Protein AF-A0A2V7YQK4-F1 (afdb_monomer_lite)

Foldseek 3Di:
DDDCPDAAADEFEDDVLCSLVVLVVLLVCCVVPQVDAHQHFEYEHVSLLVSCQQLLDDDGSNVSSVVVNVLSVPDDPCLAFPDPVVVLVVLVVQVCVCVVVVNPDGDDDPDSTDRVSVLVSLCVSFPADPVQARNSNVVSQVVQRNQKYWYWDADPVVRAIEIEMGHPPDDWDDDVRYTYDDDRDHSDDPVVVPPPPPDPPDDDDDDDDDDDDDDDDDDDDDDDDDDDDDDDDDDDDDDDDDDDDDDDDDDDDDD

Radius of gyration: 28.41 Å; chains: 1; bounding box: 79×65×89 Å

Structure (mmCIF, N/CA/C/O backbone):
data_AF-A0A2V7YQK4-F1
#
_entry.id   AF-A0A2V7YQK4-F1
#
loop_
_atom_site.group_PDB
_atom_site.id
_atom_site.type_symbol
_atom_site.label_atom_id
_atom_site.label_alt_id
_atom_site.label_comp_id
_atom_site.label_asym_id
_atom_site.label_entity_id
_atom_site.label_seq_id
_atom_site.pdbx_PDB_ins_code
_atom_site.Cartn_x
_atom_site.Cartn_y
_atom_site.Cartn_z
_atom_site.occupancy
_atom_site.B_iso_or_equiv
_atom_site.auth_seq_id
_atom_site.auth_comp_id
_atom_site.auth_asym_id
_atom_site.auth_atom_id
_atom_site.pdbx_PDB_model_num
ATOM 1 N N . MET A 1 1 ? -25.320 -5.710 17.661 1.00 42.62 1 MET A N 1
ATOM 2 C CA . MET A 1 1 ? -25.342 -6.250 16.287 1.00 42.62 1 MET A CA 1
ATOM 3 C C . MET A 1 1 ? -24.216 -7.263 16.202 1.00 42.62 1 MET A C 1
ATOM 5 O O . MET A 1 1 ? -23.062 -6.870 16.112 1.00 42.62 1 MET A O 1
ATOM 9 N N . ASN A 1 2 ? -24.548 -8.537 16.396 1.00 36.75 2 ASN A N 1
ATOM 10 C CA . ASN A 1 2 ? -23.607 -9.651 16.321 1.00 36.75 2 ASN A CA 1
ATOM 11 C C . ASN A 1 2 ? -23.557 -10.160 14.881 1.00 36.75 2 ASN A C 1
ATOM 13 O O . ASN A 1 2 ? -24.606 -10.236 14.243 1.00 36.75 2 ASN A O 1
ATOM 17 N N . GLY A 1 3 ? -22.387 -10.606 14.433 1.00 47.88 3 GLY A N 1
ATOM 18 C CA . GLY A 1 3 ? -22.350 -11.866 13.697 1.00 47.88 3 GLY A CA 1
ATOM 19 C C . GLY A 1 3 ? -21.441 -11.890 12.497 1.00 47.88 3 GLY A C 1
ATOM 20 O O . GLY A 1 3 ? -20.286 -12.247 12.650 1.00 47.88 3 GLY A O 1
ATOM 21 N N . ASP A 1 4 ? -21.954 -11.499 11.335 1.00 48.38 4 ASP A N 1
ATOM 22 C CA . ASP A 1 4 ? -21.312 -11.789 10.049 1.00 48.38 4 ASP A CA 1
ATOM 23 C C . ASP A 1 4 ? -20.906 -10.500 9.332 1.00 48.38 4 ASP A C 1
ATOM 25 O O . ASP A 1 4 ? -21.271 -10.238 8.185 1.00 48.38 4 ASP A O 1
ATOM 29 N N . GLY A 1 5 ? -20.169 -9.642 10.041 1.00 55.78 5 GLY A N 1
ATOM 30 C CA . GLY A 1 5 ? -19.545 -8.465 9.443 1.00 55.78 5 GLY A CA 1
ATOM 31 C C . GLY A 1 5 ? -18.529 -8.916 8.399 1.00 55.78 5 GLY A C 1
ATOM 32 O O . GLY A 1 5 ? -17.400 -9.259 8.748 1.00 55.78 5 GLY A O 1
ATOM 33 N N . GLY A 1 6 ? -18.952 -8.977 7.134 1.00 72.75 6 GLY A N 1
ATOM 34 C CA . GLY A 1 6 ? -18.095 -9.368 6.021 1.00 72.75 6 GLY A CA 1
ATOM 35 C C . GLY A 1 6 ? -16.794 -8.568 6.036 1.00 72.75 6 GLY A C 1
ATOM 36 O O . GLY A 1 6 ? -16.809 -7.356 6.240 1.00 72.75 6 GLY A O 1
ATOM 37 N N . ALA A 1 7 ? -15.667 -9.256 5.847 1.00 85.88 7 ALA A N 1
ATOM 38 C CA . ALA A 1 7 ? -14.366 -8.606 5.809 1.00 85.88 7 ALA A CA 1
ATOM 39 C C . ALA A 1 7 ? -14.290 -7.676 4.591 1.00 85.88 7 ALA A C 1
ATOM 41 O O . ALA A 1 7 ? -14.457 -8.126 3.453 1.00 85.88 7 ALA A O 1
ATOM 42 N N . LEU A 1 8 ? -14.025 -6.388 4.816 1.00 93.88 8 LEU A N 1
ATOM 43 C CA . LEU A 1 8 ? -13.898 -5.435 3.720 1.00 93.88 8 LEU A CA 1
ATOM 44 C C . LEU A 1 8 ? -12.482 -5.486 3.148 1.00 93.88 8 LEU A C 1
ATOM 46 O O . LEU A 1 8 ? -11.499 -5.205 3.836 1.00 93.88 8 LEU A O 1
ATOM 50 N N . ALA A 1 9 ? -12.392 -5.804 1.860 1.00 95.38 9 ALA A N 1
ATOM 51 C CA . ALA A 1 9 ? -11.140 -5.810 1.124 1.00 95.38 9 ALA A CA 1
ATOM 52 C C . ALA A 1 9 ? -11.014 -4.589 0.207 1.00 95.38 9 ALA A C 1
ATOM 54 O O . ALA A 1 9 ? -11.977 -4.190 -0.449 1.00 95.38 9 ALA A O 1
ATOM 55 N N . ILE A 1 10 ? -9.800 -4.050 0.094 1.00 96.94 10 ILE A N 1
ATOM 56 C CA . ILE A 1 10 ? -9.440 -3.064 -0.925 1.00 96.94 10 ILE A CA 1
ATOM 57 C C . ILE A 1 10 ? -8.285 -3.559 -1.794 1.00 96.94 10 ILE A C 1
ATOM 59 O O . ILE A 1 10 ? -7.285 -4.086 -1.303 1.00 96.94 10 ILE A O 1
ATOM 63 N N . VAL A 1 11 ? -8.423 -3.347 -3.104 1.00 97.38 11 VAL A N 1
ATOM 64 C CA . VAL A 1 11 ? -7.435 -3.717 -4.120 1.00 97.38 11 VAL A CA 1
ATOM 65 C C . VAL A 1 11 ? -6.946 -2.460 -4.833 1.00 97.38 11 VAL A C 1
ATOM 67 O O . VAL A 1 11 ? -7.708 -1.783 -5.521 1.00 97.38 11 VAL A O 1
ATOM 70 N N . LEU A 1 12 ? -5.659 -2.153 -4.682 1.00 97.31 12 LEU A N 1
ATOM 71 C CA . LEU A 1 12 ? -5.023 -0.953 -5.219 1.00 97.31 12 LEU A CA 1
ATOM 72 C C . LEU A 1 12 ? -4.111 -1.310 -6.392 1.00 97.31 12 LEU A C 1
ATOM 74 O O . LEU A 1 12 ? -3.012 -1.851 -6.248 1.00 97.31 12 LEU A O 1
ATOM 78 N N . THR A 1 13 ? -4.583 -1.008 -7.594 1.00 94.25 13 THR A N 1
ATOM 79 C CA . THR A 1 13 ? -3.888 -1.343 -8.838 1.00 94.25 13 THR A CA 1
ATOM 80 C C . THR A 1 13 ? -2.635 -0.494 -9.064 1.00 94.25 13 THR A C 1
ATOM 82 O O . THR A 1 13 ? -2.413 0.546 -8.439 1.00 94.25 13 THR A O 1
ATOM 85 N N . GLY A 1 14 ? -1.793 -0.939 -9.994 1.00 89.25 14 GLY A N 1
ATOM 86 C CA . GLY A 1 14 ? -0.641 -0.176 -10.453 1.00 89.25 14 GLY A CA 1
ATOM 87 C C . GLY A 1 14 ? -1.067 0.935 -11.411 1.00 89.25 14 GLY A C 1
ATOM 88 O O . GLY A 1 14 ? -2.017 0.788 -12.176 1.00 89.25 14 GLY A O 1
ATOM 89 N N . GLY A 1 15 ? -0.344 2.052 -11.403 1.00 83.69 15 GLY A N 1
ATOM 90 C CA . GLY A 1 15 ? -0.658 3.166 -12.303 1.00 83.69 15 GLY A CA 1
ATOM 91 C C . GLY A 1 15 ? 0.299 4.353 -12.251 1.00 83.69 15 GLY A C 1
ATOM 92 O O . GLY A 1 15 ? -0.028 5.404 -12.798 1.00 83.69 15 GLY A O 1
ATOM 93 N N . GLY A 1 16 ? 1.454 4.216 -11.590 1.00 87.00 16 GLY A N 1
ATOM 94 C CA . GLY A 1 16 ? 2.376 5.331 -11.362 1.00 87.00 16 GLY A CA 1
ATOM 95 C C . GLY A 1 16 ? 1.676 6.492 -10.654 1.00 87.00 16 GLY A C 1
ATOM 96 O O . GLY A 1 16 ? 0.967 6.279 -9.671 1.00 87.00 16 GLY A O 1
ATOM 97 N N . ALA A 1 17 ? 1.816 7.701 -11.202 1.00 85.50 17 ALA A N 1
ATOM 98 C CA . ALA A 1 17 ? 1.187 8.912 -10.672 1.00 85.50 17 ALA A CA 1
ATOM 99 C C . ALA A 1 17 ? -0.348 8.817 -10.546 1.00 85.50 17 ALA A C 1
ATOM 101 O O . ALA A 1 17 ? -0.934 9.446 -9.669 1.00 85.50 17 ALA A O 1
ATOM 102 N N . ARG A 1 18 ? -1.013 7.975 -11.355 1.00 88.81 18 ARG A N 1
ATOM 103 C CA . ARG A 1 18 ? -2.475 7.786 -11.286 1.00 88.81 18 ARG A CA 1
ATOM 104 C C . ARG A 1 18 ? -2.949 7.138 -9.986 1.00 88.81 18 ARG A C 1
ATOM 106 O O . ARG A 1 18 ? -4.141 7.174 -9.699 1.00 88.81 18 ARG A O 1
ATOM 113 N N . ALA A 1 19 ? -2.049 6.576 -9.179 1.00 92.25 19 ALA A N 1
ATOM 114 C CA . ALA A 1 19 ? -2.407 6.100 -7.847 1.00 92.25 19 ALA A CA 1
ATOM 115 C C . ALA A 1 19 ? -2.907 7.239 -6.927 1.00 92.25 19 ALA A C 1
ATOM 117 O O . ALA A 1 19 ? -3.635 6.958 -5.979 1.00 92.25 19 ALA A O 1
ATOM 118 N N . ALA A 1 20 ? -2.659 8.515 -7.255 1.00 93.75 20 ALA A N 1
ATOM 119 C CA . ALA A 1 20 ? -3.306 9.657 -6.601 1.00 93.75 20 ALA A CA 1
ATOM 120 C C . ALA A 1 20 ? -4.846 9.635 -6.719 1.00 93.75 20 ALA A C 1
ATOM 122 O O . ALA A 1 20 ? -5.546 10.034 -5.789 1.00 93.75 20 ALA A O 1
ATOM 123 N N . TYR A 1 21 ? -5.407 9.112 -7.819 1.00 95.94 21 TYR A N 1
ATOM 124 C CA . TYR A 1 21 ? -6.864 8.988 -7.966 1.00 95.94 21 TYR A CA 1
ATOM 125 C C . TYR A 1 21 ? -7.461 8.001 -6.964 1.00 95.94 21 TYR A C 1
ATOM 127 O O . TYR A 1 21 ? -8.558 8.232 -6.459 1.00 95.94 21 TYR A O 1
ATOM 135 N N . GLN A 1 22 ? -6.720 6.945 -6.614 1.00 96.94 22 GLN A N 1
ATOM 136 C CA . GLN A 1 22 ? -7.135 5.999 -5.575 1.00 96.94 22 GLN A CA 1
ATOM 137 C C . GLN A 1 22 ? -7.296 6.717 -4.231 1.00 96.94 22 GLN A C 1
ATOM 139 O O . GLN A 1 22 ? -8.260 6.467 -3.516 1.00 96.94 22 GLN A O 1
ATOM 144 N N . VAL A 1 23 ? -6.402 7.663 -3.923 1.00 97.31 23 VAL A N 1
ATOM 145 C CA . VAL A 1 23 ? -6.490 8.494 -2.714 1.00 97.31 23 VAL A CA 1
ATOM 146 C C . VAL A 1 23 ? -7.728 9.384 -2.749 1.00 97.31 23 VAL A C 1
ATOM 148 O O . VAL A 1 23 ? -8.445 9.469 -1.759 1.00 97.31 23 VAL A O 1
ATOM 151 N N . GLY A 1 24 ? -8.045 9.989 -3.897 1.00 97.25 24 GLY A N 1
ATOM 152 C CA . GLY A 1 24 ? -9.284 10.755 -4.074 1.00 97.25 24 GLY A CA 1
ATOM 153 C C . GLY A 1 24 ? -10.547 9.923 -3.814 1.00 97.25 24 GLY A C 1
ATOM 154 O O . GLY A 1 24 ? -11.437 10.363 -3.083 1.00 97.25 24 GLY A O 1
ATOM 155 N N . VAL A 1 25 ? -10.600 8.696 -4.343 1.00 97.44 25 VAL A N 1
ATOM 156 C CA . VAL A 1 25 ? -11.700 7.750 -4.083 1.00 97.44 25 VAL A CA 1
ATOM 157 C C . VAL A 1 25 ? -11.780 7.409 -2.596 1.00 97.44 25 VAL A C 1
ATOM 159 O O . VAL A 1 25 ? -12.849 7.523 -1.999 1.00 97.44 25 VAL A O 1
ATOM 162 N N . LEU A 1 26 ? -10.649 7.071 -1.976 1.00 97.38 26 LEU A N 1
ATOM 163 C CA . LEU A 1 26 ? -10.559 6.779 -0.546 1.00 97.38 26 LEU A CA 1
ATOM 164 C C . LEU A 1 26 ? -11.034 7.951 0.322 1.00 97.38 26 LEU A C 1
ATOM 166 O O . LEU A 1 26 ? -11.729 7.722 1.308 1.00 97.38 26 LEU A O 1
ATOM 170 N N . ARG A 1 27 ? -10.737 9.206 -0.055 1.00 97.25 27 ARG A N 1
ATOM 171 C CA . ARG A 1 27 ? -11.241 10.398 0.657 1.00 97.25 27 ARG A CA 1
ATOM 172 C C . ARG A 1 27 ? -12.759 10.465 0.583 1.00 97.25 27 ARG A C 1
ATOM 174 O O . ARG A 1 27 ? -13.419 10.752 1.578 1.00 97.25 27 ARG A O 1
ATOM 181 N N . GLY A 1 28 ? -13.319 10.185 -0.593 1.00 97.25 28 GLY A N 1
ATOM 182 C CA . GLY A 1 28 ? -14.763 10.114 -0.797 1.00 97.25 28 GLY A CA 1
ATOM 183 C C . GLY A 1 28 ? -15.427 9.026 0.049 1.00 97.25 28 GLY A C 1
ATOM 184 O O . GLY A 1 28 ? -16.478 9.286 0.638 1.00 97.25 28 GLY A O 1
ATOM 185 N N . VAL A 1 29 ? -14.803 7.847 0.137 1.00 95.88 29 VAL A N 1
ATOM 186 C CA . VAL A 1 29 ? -15.257 6.724 0.972 1.00 95.88 29 VAL A CA 1
ATOM 187 C C . VAL A 1 29 ? -15.195 7.094 2.449 1.00 95.88 29 VAL A C 1
ATOM 189 O O . VAL A 1 29 ? -16.210 7.000 3.127 1.00 95.88 29 VAL A O 1
ATOM 192 N N . ALA A 1 30 ? -14.058 7.588 2.939 1.00 95.50 30 ALA A N 1
ATOM 193 C CA . ALA A 1 30 ? -13.878 7.923 4.349 1.00 95.50 30 ALA A CA 1
ATOM 194 C C . ALA A 1 30 ? -14.845 9.017 4.833 1.00 95.50 30 ALA A C 1
ATOM 196 O O . ALA A 1 30 ? -15.327 8.959 5.960 1.00 95.50 30 ALA A O 1
ATOM 197 N N . ARG A 1 31 ? -15.185 9.986 3.970 1.00 94.88 31 ARG A N 1
ATOM 198 C CA . ARG A 1 31 ? -16.185 11.024 4.279 1.00 94.88 31 ARG A CA 1
ATOM 199 C C . ARG A 1 31 ? -17.609 10.482 4.357 1.00 94.88 31 ARG A C 1
ATOM 201 O O . ARG A 1 31 ? -18.384 10.939 5.186 1.00 94.88 31 ARG A O 1
ATOM 208 N N . ARG A 1 32 ? -17.971 9.553 3.468 1.00 95.94 32 ARG A N 1
ATOM 209 C CA . ARG A 1 32 ? -19.327 8.977 3.412 1.00 95.94 32 ARG A CA 1
ATOM 210 C C . ARG A 1 32 ? -19.534 7.865 4.433 1.00 95.94 32 ARG A C 1
ATOM 212 O O . ARG A 1 32 ? -20.646 7.680 4.908 1.00 95.94 32 ARG A O 1
ATOM 219 N N . LEU A 1 33 ? -18.476 7.126 4.746 1.00 93.81 33 LEU A N 1
ATOM 220 C CA . LEU A 1 33 ? -18.492 5.937 5.586 1.00 93.81 33 LEU A CA 1
ATOM 221 C C . LEU A 1 33 ? -17.364 6.036 6.635 1.00 93.81 33 LEU A C 1
ATOM 223 O O . LEU A 1 33 ? -16.375 5.303 6.551 1.00 93.81 33 LEU A O 1
ATOM 227 N N . PRO A 1 34 ? -17.481 6.930 7.633 1.00 89.06 34 PRO A N 1
ATOM 228 C CA . PRO A 1 34 ? -16.406 7.214 8.591 1.00 89.06 34 PRO A CA 1
ATOM 229 C C . PRO A 1 34 ? -16.061 6.029 9.505 1.00 89.06 34 PRO A C 1
ATOM 231 O O . PRO A 1 34 ? -14.944 5.944 10.006 1.00 89.06 34 PRO A O 1
ATOM 234 N N . ALA A 1 35 ? -16.993 5.089 9.691 1.00 88.81 35 ALA A N 1
ATOM 235 C CA . ALA A 1 35 ? -16.781 3.867 10.468 1.00 88.81 35 ALA A CA 1
ATOM 236 C C . ALA A 1 35 ? -16.126 2.725 9.662 1.00 88.81 35 ALA A C 1
ATOM 238 O O . ALA A 1 35 ? -15.973 1.621 10.184 1.00 88.81 35 ALA A O 1
ATOM 239 N N . THR A 1 36 ? -15.761 2.961 8.394 1.00 91.25 36 THR A N 1
ATOM 240 C CA . THR A 1 36 ? -15.151 1.938 7.532 1.00 91.25 36 THR A CA 1
ATOM 241 C C . THR A 1 36 ? -13.826 1.462 8.107 1.00 91.25 36 THR A C 1
ATOM 243 O O . THR A 1 36 ? -12.930 2.263 8.375 1.00 91.25 36 THR A O 1
ATOM 246 N N . ARG A 1 37 ? -13.679 0.141 8.213 1.00 91.44 37 ARG A N 1
ATOM 247 C CA . ARG A 1 37 ? -12.413 -0.533 8.506 1.00 91.44 37 ARG A CA 1
ATOM 248 C C . ARG A 1 37 ? -12.047 -1.431 7.337 1.00 91.44 37 ARG A C 1
ATOM 250 O O . ARG A 1 37 ? -12.917 -2.074 6.761 1.00 91.44 37 ARG A O 1
ATOM 257 N N . LEU A 1 38 ? -10.774 -1.424 6.963 1.00 95.19 38 LEU A N 1
ATOM 258 C CA . LEU A 1 38 ? -10.251 -2.225 5.863 1.00 95.19 38 LEU A CA 1
ATOM 259 C C . LEU A 1 38 ? -9.595 -3.468 6.459 1.00 95.19 38 LEU A C 1
ATOM 261 O O . LEU A 1 38 ? -8.491 -3.381 6.976 1.00 95.19 38 LEU A O 1
ATOM 265 N N . ASP A 1 39 ? -10.265 -4.615 6.398 1.00 95.19 39 ASP A N 1
ATOM 266 C CA . ASP A 1 39 ? -9.737 -5.874 6.930 1.00 95.19 39 ASP A CA 1
ATOM 267 C C . ASP A 1 39 ? -8.619 -6.453 6.057 1.00 95.19 39 ASP A C 1
ATOM 269 O O . ASP A 1 39 ? -7.710 -7.115 6.557 1.00 95.19 39 ASP A O 1
ATOM 273 N N . ILE A 1 40 ? -8.708 -6.252 4.740 1.00 96.19 40 ILE A N 1
ATOM 274 C CA . ILE A 1 40 ? -7.772 -6.811 3.762 1.00 96.19 40 ILE A CA 1
ATOM 275 C C . ILE A 1 40 ? -7.313 -5.695 2.831 1.00 96.19 40 ILE A C 1
ATOM 277 O O . ILE A 1 40 ? -8.120 -5.064 2.151 1.00 96.19 40 ILE A O 1
ATOM 281 N N . ILE A 1 41 ? -6.006 -5.464 2.763 1.00 97.88 41 ILE A N 1
ATOM 282 C CA . ILE A 1 41 ? -5.426 -4.396 1.947 1.00 97.88 41 ILE A CA 1
ATOM 283 C C . ILE A 1 41 ? -4.421 -5.009 0.983 1.00 97.88 41 ILE A C 1
ATOM 285 O O . ILE A 1 41 ? -3.427 -5.598 1.396 1.00 97.88 41 ILE A O 1
ATOM 289 N N . THR A 1 42 ? -4.635 -4.862 -0.322 1.00 97.31 42 THR A N 1
ATOM 290 C CA . THR A 1 42 ? -3.660 -5.328 -1.311 1.00 97.31 42 THR A CA 1
ATOM 291 C C . THR A 1 42 ? -3.309 -4.265 -2.331 1.00 97.31 42 THR A C 1
ATOM 293 O O . THR A 1 42 ? -4.143 -3.442 -2.706 1.00 97.31 42 THR A O 1
ATOM 296 N N . GLY A 1 43 ? -2.060 -4.282 -2.794 1.00 96.31 43 GLY A N 1
ATOM 297 C CA . GLY A 1 43 ? -1.612 -3.376 -3.833 1.00 96.31 43 GLY A CA 1
ATOM 298 C C . GLY A 1 43 ? -0.493 -3.918 -4.712 1.00 96.31 43 GLY A C 1
ATOM 299 O O . GLY A 1 43 ? 0.248 -4.837 -4.356 1.00 96.31 43 GLY A O 1
ATOM 300 N N . VAL A 1 44 ? -0.357 -3.310 -5.887 1.00 94.69 44 VAL A N 1
ATOM 301 C CA . VAL A 1 44 ? 0.715 -3.598 -6.848 1.00 94.69 44 VAL A CA 1
ATOM 302 C C . VAL A 1 44 ? 1.351 -2.298 -7.335 1.00 94.69 44 VAL A C 1
ATOM 304 O O . VAL A 1 44 ? 0.661 -1.318 -7.619 1.00 94.69 44 VAL A O 1
ATOM 307 N N . SER A 1 45 ? 2.683 -2.281 -7.456 1.00 91.00 45 SER A N 1
ATOM 308 C CA . SER A 1 45 ? 3.443 -1.106 -7.915 1.00 91.00 45 SER A CA 1
ATOM 309 C C . SER A 1 45 ? 3.102 0.153 -7.089 1.00 91.00 45 SER A C 1
ATOM 311 O O . SER A 1 45 ? 3.192 0.113 -5.867 1.00 91.00 45 SER A O 1
ATOM 313 N N . ALA A 1 46 ? 2.688 1.263 -7.707 1.00 91.12 46 ALA A N 1
ATOM 314 C CA . ALA A 1 46 ? 2.278 2.476 -6.990 1.00 91.12 46 ALA A CA 1
ATOM 315 C C . ALA A 1 46 ? 1.083 2.256 -6.038 1.00 91.12 46 ALA A C 1
ATOM 317 O O . ALA A 1 46 ? 1.024 2.879 -4.983 1.00 91.12 46 ALA A O 1
ATOM 318 N N . GLY A 1 47 ? 0.174 1.325 -6.351 1.00 95.44 47 GLY A N 1
ATOM 319 C CA . GLY A 1 47 ? -0.908 0.942 -5.441 1.00 95.44 47 GLY A CA 1
ATOM 320 C C . GLY A 1 47 ? -0.404 0.222 -4.188 1.00 95.44 47 GLY A C 1
ATOM 321 O O . GLY A 1 47 ? -1.016 0.333 -3.132 1.00 95.44 47 GLY A O 1
ATOM 322 N N . ALA A 1 48 ? 0.750 -0.455 -4.262 1.00 95.56 48 ALA A N 1
ATOM 323 C CA . ALA A 1 48 ? 1.386 -1.046 -3.085 1.00 95.56 48 ALA A CA 1
ATOM 324 C C . ALA A 1 48 ? 1.896 0.021 -2.109 1.00 95.56 48 ALA A C 1
ATOM 326 O O . ALA A 1 48 ? 1.832 -0.189 -0.905 1.00 95.56 48 ALA A O 1
ATOM 327 N N . ILE A 1 49 ? 2.345 1.178 -2.610 1.00 94.88 49 ILE A N 1
ATOM 328 C CA . ILE A 1 49 ? 2.723 2.314 -1.757 1.00 94.88 49 ILE A CA 1
ATOM 329 C C . ILE A 1 49 ? 1.499 2.739 -0.939 1.00 94.88 49 ILE A C 1
ATOM 331 O O . ILE A 1 49 ? 1.557 2.751 0.283 1.00 94.88 49 ILE A O 1
ATOM 335 N N . ASN A 1 50 ? 0.360 2.972 -1.592 1.00 97.00 50 ASN A N 1
ATOM 336 C CA . ASN A 1 50 ? -0.883 3.312 -0.896 1.00 97.00 50 ASN A CA 1
ATOM 337 C C . ASN A 1 50 ? -1.335 2.208 0.075 1.00 97.00 50 ASN A C 1
ATOM 339 O O . ASN A 1 50 ? -1.730 2.511 1.195 1.00 97.00 50 ASN A O 1
ATOM 343 N N . ALA A 1 51 ? -1.246 0.936 -0.324 1.00 97.69 51 ALA A N 1
ATOM 344 C CA . ALA A 1 51 ? -1.632 -0.200 0.514 1.00 97.69 51 ALA A CA 1
ATOM 345 C C . ALA A 1 51 ? -0.826 -0.253 1.820 1.00 97.69 51 ALA A C 1
ATOM 347 O O . ALA A 1 51 ? -1.398 -0.378 2.900 1.00 97.69 51 ALA A O 1
ATOM 348 N N . ILE A 1 52 ? 0.497 -0.114 1.726 1.00 97.25 52 ILE A N 1
ATOM 349 C CA . ILE A 1 52 ? 1.379 -0.114 2.895 1.00 97.25 52 ILE A CA 1
ATOM 350 C C . ILE A 1 52 ? 1.152 1.128 3.750 1.00 97.25 52 ILE A C 1
ATOM 352 O O . ILE A 1 52 ? 1.149 1.028 4.974 1.00 97.25 52 ILE A O 1
ATOM 356 N N . PHE A 1 53 ? 0.894 2.283 3.136 1.00 97.38 53 PHE A N 1
ATOM 357 C CA . PHE A 1 53 ? 0.532 3.487 3.874 1.00 97.38 53 PHE A CA 1
ATOM 358 C C . PHE A 1 53 ? -0.722 3.280 4.724 1.00 97.38 53 PHE A C 1
ATOM 360 O O . PHE A 1 53 ? -0.683 3.511 5.927 1.00 97.38 53 PHE A O 1
ATOM 367 N N . LEU A 1 54 ? -1.800 2.768 4.123 1.00 97.62 54 LEU A N 1
ATOM 368 C CA . LEU A 1 54 ? -3.048 2.485 4.834 1.00 97.62 54 LEU A CA 1
ATOM 369 C C . LEU A 1 54 ? -2.845 1.474 5.967 1.00 97.62 54 LEU A C 1
ATOM 371 O O . LEU A 1 54 ? -3.363 1.663 7.059 1.00 97.62 54 LEU A O 1
ATOM 375 N N . ALA A 1 55 ? -2.067 0.422 5.716 1.00 97.12 55 ALA A N 1
ATOM 376 C CA . ALA A 1 55 ? -1.833 -0.634 6.690 1.00 97.12 55 ALA A CA 1
ATOM 377 C C . ALA A 1 55 ? -0.875 -0.247 7.830 1.00 97.12 55 ALA A C 1
ATOM 379 O O . ALA A 1 55 ? -0.891 -0.875 8.887 1.00 97.12 55 ALA A O 1
ATOM 380 N N . SER A 1 56 ? -0.016 0.754 7.628 1.00 96.50 56 SER A N 1
ATOM 381 C CA . SER A 1 56 ? 1.038 1.131 8.582 1.00 96.50 56 SER A CA 1
ATOM 382 C C . SER A 1 56 ? 0.656 2.278 9.518 1.00 96.50 56 SER A C 1
ATOM 384 O O . SER A 1 56 ? 1.530 2.814 10.202 1.00 96.50 56 SER A O 1
ATOM 386 N N . ARG A 1 57 ? -0.615 2.696 9.538 1.00 95.88 57 ARG A N 1
ATOM 387 C CA . ARG A 1 57 ? -1.103 3.806 10.364 1.00 95.88 57 ARG A CA 1
ATOM 388 C C . ARG A 1 57 ? -2.223 3.343 11.288 1.00 95.88 57 ARG A C 1
ATOM 390 O O . ARG A 1 57 ? -3.099 2.586 10.885 1.00 95.88 57 ARG A O 1
ATOM 397 N N . GLN A 1 58 ? -2.197 3.828 12.526 1.00 94.31 58 GLN A N 1
ATOM 398 C CA . GLN A 1 58 ? -3.168 3.501 13.573 1.00 94.31 58 GLN A CA 1
ATOM 399 C C . GLN A 1 58 ? -4.062 4.699 13.864 1.00 94.31 58 GLN A C 1
ATOM 401 O O . GLN A 1 58 ? -3.971 5.326 14.916 1.00 94.31 58 GLN A O 1
ATOM 406 N N . ALA A 1 59 ? -4.902 5.044 12.899 1.00 94.62 59 ALA A N 1
ATOM 407 C CA . ALA A 1 59 ? -5.810 6.175 13.000 1.00 94.62 59 ALA A CA 1
ATOM 408 C C . ALA A 1 59 ? -7.120 5.870 12.254 1.00 94.62 59 ALA A C 1
ATOM 410 O O . ALA A 1 59 ? -7.180 4.915 11.474 1.00 94.62 59 ALA A O 1
ATOM 411 N N . PRO A 1 60 ? -8.187 6.653 12.475 1.00 94.69 60 PRO A N 1
ATOM 412 C CA . PRO A 1 60 ? -9.376 6.597 11.635 1.00 94.69 60 PRO A CA 1
ATOM 413 C C . PRO A 1 60 ? -9.026 6.714 10.146 1.00 94.69 60 PRO A C 1
ATOM 415 O O . PRO A 1 60 ? -8.147 7.487 9.763 1.00 94.69 60 PRO A O 1
ATOM 418 N N . LEU A 1 61 ? -9.751 5.986 9.286 1.00 95.62 61 LEU A N 1
ATOM 419 C CA . LEU A 1 61 ? -9.488 5.962 7.840 1.00 95.62 61 LEU A CA 1
ATOM 420 C C . LEU A 1 61 ? -9.446 7.374 7.231 1.00 95.62 61 LEU A C 1
ATOM 422 O O . LEU A 1 61 ? -8.634 7.636 6.349 1.00 95.62 61 LEU A O 1
ATOM 426 N N . ALA A 1 62 ? -10.289 8.288 7.717 1.00 96.12 62 ALA A N 1
ATOM 427 C CA . ALA A 1 62 ? -10.309 9.677 7.265 1.00 96.12 62 ALA A CA 1
ATOM 428 C C . ALA A 1 62 ? -8.964 10.388 7.478 1.00 96.12 62 ALA A C 1
ATOM 430 O O . ALA A 1 62 ? -8.472 11.030 6.550 1.00 96.12 62 ALA A O 1
ATOM 431 N N . ASP A 1 63 ? -8.343 10.214 8.644 1.00 96.75 63 ASP A N 1
ATOM 432 C CA . ASP A 1 63 ? -7.081 10.871 8.991 1.00 96.75 63 ASP A CA 1
ATOM 433 C C . ASP A 1 63 ? -5.921 10.287 8.186 1.00 96.75 63 ASP A C 1
ATOM 435 O O . ASP A 1 63 ? -5.128 11.029 7.602 1.00 96.75 63 ASP A O 1
ATOM 439 N N . ILE A 1 64 ? -5.877 8.953 8.077 1.00 97.12 64 ILE A N 1
ATOM 440 C CA . ILE A 1 64 ? -4.869 8.241 7.280 1.00 97.12 64 ILE A CA 1
ATOM 441 C C . ILE A 1 64 ? -4.932 8.701 5.823 1.00 97.12 64 ILE A C 1
ATOM 443 O O . ILE A 1 64 ? -3.914 8.995 5.198 1.00 97.12 64 ILE A O 1
ATOM 447 N N . VAL A 1 65 ? -6.135 8.766 5.255 1.00 97.50 65 VAL A N 1
ATOM 448 C CA . VAL A 1 65 ? -6.311 9.126 3.851 1.00 97.50 65 VAL A CA 1
ATOM 449 C C . VAL A 1 65 ? -6.033 10.616 3.615 1.00 97.50 65 VAL A C 1
ATOM 451 O O . VAL A 1 65 ? -5.530 10.975 2.549 1.00 97.50 65 VAL A O 1
ATOM 454 N N . GLU A 1 66 ? -6.299 11.493 4.582 1.00 97.44 66 GLU A N 1
ATOM 455 C CA . GLU A 1 66 ? -5.945 12.911 4.474 1.00 97.44 66 GLU A CA 1
ATOM 456 C C . GLU A 1 66 ? -4.426 13.132 4.584 1.00 97.44 66 GLU A C 1
ATOM 458 O O . GLU A 1 66 ? -3.858 13.937 3.842 1.00 97.44 66 GLU A O 1
ATOM 463 N N . GLU A 1 67 ? -3.729 12.375 5.438 1.00 97.19 67 GLU A N 1
ATOM 464 C CA . GLU A 1 67 ? -2.261 12.307 5.446 1.00 97.19 67 GLU A CA 1
ATOM 465 C C . GLU A 1 67 ? -1.731 11.826 4.090 1.00 97.19 67 GLU A C 1
ATOM 467 O O . GLU A 1 67 ? -0.897 12.497 3.478 1.00 97.19 67 GLU A O 1
ATOM 472 N N . LEU A 1 68 ? -2.283 10.733 3.559 1.00 96.75 68 LEU A N 1
ATOM 473 C CA . LEU A 1 68 ? -1.904 10.201 2.252 1.00 96.75 68 LEU A CA 1
ATOM 474 C C . LEU A 1 68 ? -2.166 11.213 1.126 1.00 96.75 68 LEU A C 1
ATOM 476 O O . LEU A 1 68 ? -1.354 11.355 0.213 1.00 96.75 68 LEU A O 1
ATOM 480 N N . SER A 1 69 ? -3.265 11.965 1.199 1.00 96.75 69 SER A N 1
ATOM 481 C CA . SER A 1 69 ? -3.580 13.029 0.242 1.00 96.75 69 SER A CA 1
ATOM 482 C C . SER A 1 69 ? -2.537 14.140 0.258 1.00 96.75 69 SER A C 1
ATOM 484 O O . SER A 1 69 ? -2.188 14.648 -0.806 1.00 96.75 69 SER A O 1
ATOM 486 N N . ARG A 1 70 ? -2.028 14.514 1.437 1.00 95.62 70 ARG A N 1
ATOM 487 C CA . ARG A 1 70 ? -0.944 15.498 1.558 1.00 95.62 70 ARG A CA 1
ATOM 488 C C . ARG A 1 70 ? 0.361 14.962 0.988 1.00 95.62 70 ARG A C 1
ATOM 490 O O . ARG A 1 70 ? 1.023 15.688 0.255 1.00 95.62 70 ARG A O 1
ATOM 497 N N . VAL A 1 71 ? 0.687 13.693 1.253 1.00 93.38 71 VAL A N 1
ATOM 498 C CA . VAL A 1 71 ? 1.863 13.033 0.665 1.00 93.38 71 VAL A CA 1
ATOM 499 C C . VAL A 1 71 ? 1.805 13.118 -0.855 1.00 93.38 71 VAL A C 1
ATOM 501 O O . VAL A 1 71 ? 2.726 13.659 -1.454 1.00 93.38 71 VAL A O 1
ATOM 504 N N . TRP A 1 72 ? 0.712 12.667 -1.478 1.00 93.31 72 TRP A N 1
ATOM 505 C CA . TRP A 1 72 ? 0.554 12.717 -2.935 1.00 93.31 72 TRP A CA 1
ATOM 506 C C . TRP A 1 72 ? 0.508 14.138 -3.499 1.00 93.31 72 TRP A C 1
ATOM 508 O O . TRP A 1 72 ? 1.046 14.367 -4.579 1.00 93.31 72 TRP A O 1
ATOM 518 N N . GLY A 1 73 ? -0.101 15.087 -2.783 1.00 89.06 73 GLY A N 1
ATOM 519 C CA . GLY A 1 73 ? -0.163 16.493 -3.190 1.00 89.06 73 GLY A CA 1
ATOM 520 C C . GLY A 1 73 ? 1.185 17.216 -3.135 1.00 89.06 73 GLY A C 1
ATOM 521 O O . GLY A 1 73 ? 1.378 18.188 -3.858 1.00 89.06 73 GLY A O 1
ATOM 522 N N . ALA A 1 74 ? 2.117 16.733 -2.313 1.00 86.69 74 ALA A N 1
ATOM 523 C CA . ALA A 1 74 ? 3.464 17.282 -2.194 1.00 86.69 74 ALA A CA 1
ATOM 524 C C . ALA A 1 74 ? 4.484 16.624 -3.139 1.00 86.69 74 ALA A C 1
ATOM 526 O O . ALA A 1 74 ? 5.610 17.107 -3.223 1.00 86.69 74 ALA A O 1
ATOM 527 N N . LEU A 1 75 ? 4.128 15.535 -3.838 1.00 84.75 75 LEU A N 1
ATOM 528 C CA . LEU A 1 75 ? 5.065 14.845 -4.728 1.00 84.75 75 LEU A CA 1
ATOM 529 C C . LEU A 1 75 ? 5.421 15.716 -5.930 1.00 84.75 75 LEU A C 1
ATOM 531 O O . LEU A 1 75 ? 4.573 16.023 -6.768 1.00 84.75 75 LEU A O 1
ATOM 535 N N . GLN A 1 76 ? 6.705 16.027 -6.066 1.00 74.56 76 GLN A N 1
ATOM 536 C CA . GLN A 1 76 ? 7.261 16.632 -7.265 1.00 74.56 76 GLN A CA 1
ATOM 537 C C . GLN A 1 76 ? 8.002 15.574 -8.095 1.00 74.56 76 GLN A C 1
ATOM 539 O O . GLN A 1 76 ? 8.406 14.521 -7.597 1.00 74.56 76 GLN A O 1
ATOM 544 N N . LEU A 1 77 ? 8.196 15.822 -9.394 1.00 64.44 77 LEU A N 1
ATOM 545 C CA . LEU A 1 77 ? 8.824 14.837 -10.286 1.00 64.44 77 LEU A CA 1
ATOM 546 C C . LEU A 1 77 ? 10.254 14.479 -9.834 1.00 64.44 77 LEU A C 1
ATOM 548 O O . LEU A 1 77 ? 10.647 13.313 -9.915 1.00 64.44 77 LEU A O 1
ATOM 552 N N . GLN A 1 78 ? 10.985 15.451 -9.279 1.00 59.84 78 GLN A N 1
ATOM 553 C CA . GLN A 1 78 ? 12.309 15.272 -8.676 1.00 59.84 78 GLN A CA 1
ATOM 554 C C . GLN A 1 78 ? 12.333 14.330 -7.462 1.00 59.84 78 GLN A C 1
ATOM 556 O O . GLN A 1 78 ? 13.372 13.728 -7.184 1.00 59.84 78 GLN A O 1
ATOM 561 N N . ASP A 1 79 ? 11.206 14.158 -6.763 1.00 58.91 79 ASP A N 1
ATOM 562 C CA . ASP A 1 79 ? 11.093 13.250 -5.615 1.00 58.91 79 ASP A CA 1
ATOM 563 C C . ASP A 1 79 ? 10.982 11.784 -6.047 1.00 58.91 79 ASP A C 1
ATOM 565 O O . ASP A 1 79 ? 11.213 10.874 -5.251 1.00 58.91 79 ASP A O 1
ATOM 569 N N . ILE A 1 80 ? 10.653 11.542 -7.320 1.00 58.78 80 ILE A N 1
ATOM 570 C CA . ILE A 1 80 ? 10.423 10.204 -7.875 1.00 58.78 80 ILE A CA 1
ATOM 571 C C . ILE A 1 80 ? 11.562 9.814 -8.822 1.00 58.78 80 ILE A C 1
ATOM 573 O O . ILE A 1 80 ? 12.042 8.677 -8.776 1.00 58.78 80 ILE A O 1
ATOM 577 N N . LEU A 1 81 ? 12.024 10.750 -9.656 1.00 56.34 81 LEU A N 1
ATOM 578 C CA . LEU A 1 81 ? 13.028 10.526 -10.692 1.00 56.34 81 LEU A CA 1
ATOM 579 C C . LEU A 1 81 ? 14.087 11.627 -10.650 1.00 56.34 81 LEU A C 1
ATOM 581 O O . LEU A 1 81 ? 13.767 12.812 -10.643 1.00 56.34 81 LEU A O 1
ATOM 585 N N . HIS A 1 82 ? 15.363 11.244 -10.685 1.00 46.72 82 HIS A N 1
ATOM 586 C CA . HIS A 1 82 ? 16.429 12.228 -10.857 1.00 46.72 82 HIS A CA 1
ATOM 587 C C . HIS A 1 82 ? 16.515 12.632 -12.337 1.00 46.72 82 HIS A C 1
ATOM 589 O O . HIS A 1 82 ? 16.912 11.823 -13.181 1.00 46.72 82 HIS A O 1
ATOM 595 N N . ILE A 1 83 ? 16.115 13.864 -12.657 1.00 48.00 83 ILE A N 1
ATOM 596 C CA . ILE A 1 83 ? 16.146 14.422 -14.014 1.00 48.00 83 ILE A CA 1
ATOM 597 C C . ILE A 1 83 ? 17.399 15.290 -14.159 1.00 48.00 83 ILE A C 1
ATOM 599 O O . ILE A 1 83 ? 17.330 16.511 -14.105 1.00 48.00 83 ILE A O 1
ATOM 603 N N . GLU A 1 84 ? 18.560 14.681 -14.383 1.00 55.66 84 GLU A N 1
ATOM 604 C CA . GLU A 1 84 ? 19.605 15.414 -15.103 1.00 55.66 84 GLU A CA 1
ATOM 605 C C . GLU A 1 84 ? 19.305 15.274 -16.596 1.00 55.66 84 GLU A C 1
ATOM 607 O O . GLU A 1 84 ? 19.514 14.202 -17.174 1.00 55.66 84 GLU A O 1
ATOM 612 N N . SER A 1 85 ? 18.798 16.336 -17.225 1.00 53.09 85 SER A N 1
ATOM 613 C CA . SER A 1 85 ? 18.449 16.390 -18.656 1.00 53.09 85 SER A CA 1
ATOM 614 C C . SER A 1 85 ? 19.597 15.920 -19.565 1.00 53.09 85 SER A C 1
ATOM 616 O O . SER A 1 85 ? 19.376 15.136 -20.489 1.00 53.09 85 SER A O 1
ATOM 618 N N . ALA A 1 86 ? 20.845 16.268 -19.233 1.00 57.09 86 ALA A N 1
ATOM 619 C CA . ALA A 1 86 ? 22.048 15.802 -19.933 1.00 57.09 86 ALA A CA 1
ATOM 620 C C . ALA A 1 86 ? 22.325 14.291 -19.756 1.00 57.09 86 ALA A C 1
ATOM 622 O O . ALA A 1 86 ? 22.886 13.631 -20.637 1.00 57.09 86 ALA A O 1
ATOM 623 N N . SER A 1 87 ? 21.930 13.701 -18.624 1.00 54.06 87 SER A N 1
ATOM 624 C CA . SER A 1 87 ? 22.059 12.259 -18.374 1.00 54.06 87 SER A CA 1
ATOM 625 C C . SER A 1 87 ? 20.972 11.448 -19.091 1.00 54.06 87 SER A C 1
ATOM 627 O O . SER A 1 87 ? 21.245 10.341 -19.555 1.00 54.06 87 SER A O 1
ATOM 629 N N . LEU A 1 88 ? 19.765 12.008 -19.237 1.00 53.97 88 LEU A N 1
ATOM 630 C CA . LEU A 1 88 ? 18.655 11.395 -19.966 1.00 53.97 88 LEU A CA 1
ATOM 631 C C . LEU A 1 88 ? 18.899 11.404 -21.474 1.00 53.97 88 LEU A C 1
ATOM 633 O O . LEU A 1 88 ? 18.709 10.365 -22.098 1.00 53.97 88 LEU A O 1
ATOM 637 N N . LEU A 1 89 ? 19.410 12.505 -22.044 1.00 58.28 89 LEU A N 1
ATOM 638 C CA . LEU A 1 89 ? 19.810 12.537 -23.456 1.00 58.28 89 LEU A CA 1
ATOM 639 C C . LEU A 1 89 ? 20.923 11.529 -23.758 1.00 58.28 89 LEU A C 1
ATOM 641 O O . LEU A 1 89 ? 20.827 10.800 -24.739 1.00 58.28 89 LEU A O 1
ATOM 645 N N . ARG A 1 90 ? 21.944 11.409 -22.897 1.00 60.16 90 ARG A N 1
ATOM 646 C CA . ARG A 1 90 ? 22.985 10.377 -23.064 1.00 60.16 90 ARG A CA 1
ATOM 647 C C . ARG A 1 90 ? 22.431 8.961 -22.962 1.00 60.16 90 ARG A C 1
ATOM 649 O O . ARG A 1 90 ? 22.835 8.101 -23.736 1.00 60.16 90 ARG A O 1
ATOM 656 N N . LYS A 1 91 ? 21.513 8.698 -22.025 1.00 60.88 91 LYS A N 1
ATOM 657 C CA . LYS A 1 91 ? 20.858 7.385 -21.895 1.00 60.88 91 LYS A CA 1
ATOM 658 C C . LYS A 1 91 ? 19.955 7.083 -23.093 1.00 60.88 91 LYS A C 1
ATOM 660 O O . LYS A 1 91 ? 19.957 5.949 -23.555 1.00 60.88 91 LYS A O 1
ATOM 665 N N . ALA A 1 92 ? 19.246 8.079 -23.621 1.00 60.53 92 ALA A N 1
ATOM 666 C CA . ALA A 1 92 ? 18.438 7.959 -24.830 1.00 60.53 92 ALA A CA 1
ATOM 667 C C . ALA A 1 92 ? 19.317 7.708 -26.065 1.00 60.53 92 ALA A C 1
ATOM 669 O O . ALA A 1 92 ? 19.066 6.760 -26.800 1.00 60.53 92 ALA A O 1
ATOM 670 N N . ALA A 1 93 ? 20.409 8.458 -26.237 1.00 64.50 93 ALA A N 1
ATOM 671 C CA . ALA A 1 93 ? 21.387 8.243 -27.303 1.00 64.50 93 ALA A CA 1
ATOM 672 C C . ALA A 1 93 ? 22.064 6.863 -27.201 1.00 64.50 93 ALA A C 1
ATOM 674 O O . ALA A 1 93 ? 22.220 6.174 -28.207 1.00 64.50 93 ALA A O 1
ATOM 675 N N . ALA A 1 94 ? 22.392 6.403 -25.987 1.00 63.16 94 ALA A N 1
ATOM 676 C CA . ALA A 1 94 ? 22.920 5.059 -25.737 1.00 63.16 94 ALA A CA 1
ATOM 677 C C . ALA A 1 94 ? 21.905 3.946 -26.066 1.00 63.16 94 ALA A C 1
ATOM 679 O O . ALA A 1 94 ? 22.294 2.839 -26.427 1.00 63.16 94 ALA A O 1
ATOM 680 N N . TRP A 1 95 ? 20.604 4.222 -25.951 1.00 64.88 95 TRP A N 1
ATOM 681 C CA . TRP A 1 95 ? 19.542 3.303 -26.363 1.00 64.88 95 TRP A CA 1
ATOM 682 C C . TRP A 1 95 ? 19.298 3.323 -27.870 1.00 64.88 95 TRP A C 1
ATOM 684 O O . TRP A 1 95 ? 19.165 2.257 -28.457 1.00 64.88 95 TRP A O 1
ATOM 694 N N . VAL A 1 96 ? 19.290 4.497 -28.507 1.00 67.25 96 VAL A N 1
ATOM 695 C CA . VAL A 1 96 ? 19.169 4.632 -29.971 1.00 67.25 96 VAL A CA 1
ATOM 696 C C . VAL A 1 96 ? 20.327 3.925 -30.668 1.00 67.25 96 VAL A C 1
ATOM 698 O O . VAL A 1 96 ? 20.108 3.164 -31.601 1.00 67.25 96 VAL A O 1
ATOM 701 N N . THR A 1 97 ? 21.548 4.089 -30.165 1.00 63.66 97 THR A N 1
ATOM 702 C CA . THR A 1 97 ? 22.728 3.376 -30.679 1.00 63.66 97 THR A CA 1
ATOM 703 C C . THR A 1 97 ? 22.650 1.869 -30.435 1.00 63.66 97 THR A C 1
ATOM 705 O O . THR A 1 97 ? 23.023 1.085 -31.305 1.00 63.66 97 THR A O 1
ATOM 708 N N . LYS A 1 98 ? 22.104 1.435 -29.295 1.00 61.84 98 LYS A N 1
ATOM 709 C CA . LYS A 1 98 ? 21.917 0.009 -28.996 1.00 61.84 98 LYS A CA 1
ATOM 710 C C . LYS A 1 98 ? 20.825 -0.651 -29.840 1.00 61.84 98 LYS A C 1
ATOM 712 O O . LYS A 1 98 ? 21.007 -1.779 -30.285 1.00 61.84 98 LYS A O 1
ATOM 717 N N . LEU A 1 99 ? 19.712 0.041 -30.075 1.00 64.06 99 LEU A N 1
ATOM 718 C CA . LEU A 1 99 ? 18.632 -0.423 -30.951 1.00 64.06 99 LEU A CA 1
ATOM 719 C C . LEU A 1 99 ? 19.068 -0.387 -32.422 1.00 64.06 99 LEU A C 1
ATOM 721 O O . LEU A 1 99 ? 18.851 -1.356 -33.140 1.00 64.06 99 LEU A O 1
ATOM 725 N N . GLY A 1 100 ? 19.760 0.675 -32.841 1.00 64.00 100 GLY A N 1
ATOM 726 C CA . GLY A 1 100 ? 20.302 0.820 -34.194 1.00 64.00 100 GLY A CA 1
ATOM 727 C C . GLY A 1 100 ? 21.437 -0.155 -34.528 1.00 64.00 100 GLY A C 1
ATOM 728 O O . GLY A 1 100 ? 21.676 -0.418 -35.699 1.00 64.00 100 GLY A O 1
ATOM 729 N N . SER A 1 101 ? 22.110 -0.731 -33.525 1.00 66.12 101 SER A N 1
ATOM 730 C CA . SER A 1 101 ? 23.176 -1.733 -33.708 1.00 66.12 101 SER A CA 1
ATOM 731 C C . SER A 1 101 ? 22.717 -3.185 -33.520 1.00 66.12 101 SER A C 1
ATOM 733 O O . SER A 1 101 ? 23.554 -4.081 -33.407 1.00 66.12 101 SER A O 1
ATOM 735 N N . GLY A 1 102 ? 21.405 -3.441 -33.429 1.00 58.03 102 GLY A N 1
ATOM 736 C CA . GLY A 1 102 ? 20.876 -4.795 -33.219 1.00 58.03 102 GLY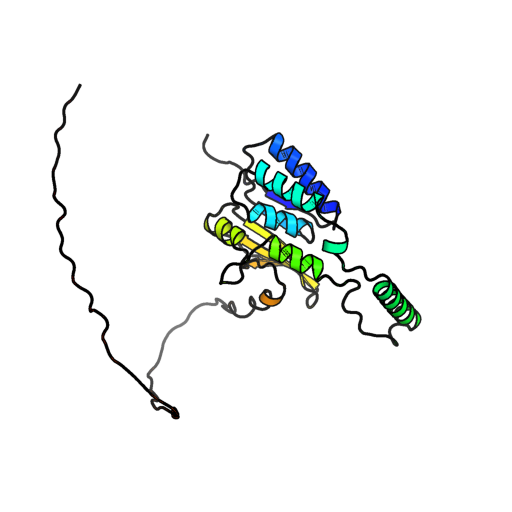 A CA 1
ATOM 737 C C . GLY A 1 102 ? 21.241 -5.406 -31.858 1.00 58.03 102 GLY A C 1
ATOM 738 O O . GLY A 1 102 ? 21.228 -6.622 -31.703 1.00 58.03 102 GLY A O 1
ATOM 739 N N . GLY A 1 103 ? 21.587 -4.580 -30.863 1.00 56.72 103 GLY A N 1
ATOM 740 C CA . GLY A 1 103 ? 21.982 -5.020 -29.522 1.00 56.72 103 GLY A CA 1
ATOM 741 C C . GLY A 1 103 ? 23.463 -5.379 -29.355 1.00 56.72 103 GLY A C 1
ATOM 742 O O . GLY A 1 103 ? 23.871 -5.681 -28.231 1.00 56.72 103 GLY A O 1
ATOM 743 N N . SER A 1 104 ? 24.262 -5.294 -30.423 1.00 56.28 104 SER A N 1
ATOM 744 C CA . SER A 1 104 ? 25.677 -5.695 -30.448 1.00 56.28 104 SER A CA 1
ATOM 745 C C . SER A 1 104 ? 26.638 -4.632 -29.902 1.00 56.28 104 SER A C 1
ATOM 747 O O . SER A 1 104 ? 27.726 -4.976 -29.444 1.00 56.28 104 SER A O 1
ATOM 749 N N . VAL A 1 105 ? 26.253 -3.347 -29.907 1.00 49.81 105 VAL A N 1
ATOM 750 C CA . VAL A 1 105 ? 27.117 -2.236 -29.474 1.00 49.81 105 VAL A CA 1
ATOM 751 C C . VAL A 1 105 ? 26.375 -1.314 -28.498 1.00 49.81 105 VAL A C 1
ATOM 753 O O . VAL A 1 105 ? 25.290 -0.815 -28.785 1.00 49.81 105 VAL A O 1
ATOM 756 N N . GLY A 1 106 ? 26.962 -1.078 -27.319 1.00 50.50 106 GLY A N 1
ATOM 757 C CA . GLY A 1 106 ? 26.473 -0.105 -26.332 1.00 50.50 106 GLY A CA 1
ATOM 758 C C . GLY A 1 106 ? 26.436 -0.619 -24.880 1.00 50.50 106 GLY A C 1
ATOM 759 O O . GLY A 1 106 ? 26.409 -1.828 -24.633 1.00 50.50 106 GLY A O 1
ATOM 760 N N . PRO A 1 107 ? 26.429 0.278 -23.875 1.00 47.75 107 PRO A N 1
ATOM 761 C CA . PRO A 1 107 ? 26.530 -0.093 -22.462 1.00 47.75 107 PRO A CA 1
ATOM 762 C C . PRO A 1 107 ? 25.352 -0.958 -21.958 1.00 47.75 107 PRO A C 1
ATOM 764 O O . PRO A 1 107 ? 24.233 -0.947 -22.488 1.00 47.75 107 PRO A O 1
ATOM 767 N N . ARG A 1 108 ? 25.576 -1.730 -20.881 1.00 47.81 108 ARG A N 1
ATOM 768 C CA . ARG A 1 108 ? 24.502 -2.426 -20.143 1.00 47.81 108 ARG A CA 1
ATOM 769 C C . ARG A 1 108 ? 23.633 -1.394 -19.419 1.00 47.81 108 ARG A C 1
ATOM 771 O O . ARG A 1 108 ? 23.989 -0.934 -18.337 1.00 47.81 108 ARG A O 1
ATOM 778 N N . VAL A 1 109 ? 22.484 -1.042 -19.991 1.00 46.25 109 VAL A N 1
ATOM 779 C CA . VAL A 1 109 ? 21.560 -0.086 -19.365 1.00 46.25 109 VAL A CA 1
ATOM 780 C C . VAL A 1 109 ? 20.731 -0.791 -18.287 1.00 46.25 109 VAL A C 1
ATOM 782 O O . VAL A 1 109 ? 19.753 -1.476 -18.574 1.00 46.25 109 VAL A O 1
ATOM 785 N N . ARG A 1 110 ? 21.142 -0.655 -17.021 1.00 50.94 110 ARG A N 1
ATOM 786 C CA . ARG A 1 110 ? 20.365 -1.088 -15.849 1.00 50.94 110 ARG A CA 1
ATOM 787 C C . ARG A 1 110 ? 19.318 -0.019 -15.518 1.00 50.94 110 ARG A C 1
ATOM 789 O O . ARG A 1 110 ? 19.578 0.857 -14.704 1.00 50.94 110 ARG A O 1
ATOM 796 N N . GLY A 1 111 ? 18.150 -0.105 -16.154 1.00 54.31 111 GLY A N 1
ATOM 797 C CA . GLY A 1 111 ? 17.011 0.785 -15.902 1.00 54.31 111 GLY A CA 1
ATOM 798 C C . GLY A 1 111 ? 17.154 2.173 -16.537 1.00 54.31 111 GLY A C 1
ATOM 799 O O . GLY A 1 111 ? 18.228 2.770 -16.557 1.00 54.31 111 GLY A O 1
ATOM 800 N N . LEU A 1 112 ? 16.049 2.686 -17.082 1.00 49.44 112 LEU A N 1
ATOM 801 C CA . LEU A 1 112 ? 16.027 3.971 -17.787 1.00 49.44 112 LEU A CA 1
ATOM 802 C C . LEU A 1 112 ? 16.224 5.163 -16.830 1.00 49.44 112 LEU A C 1
ATOM 804 O O . LEU A 1 112 ? 16.763 6.193 -17.230 1.00 49.44 112 LEU A O 1
ATOM 808 N N . VAL A 1 113 ? 15.862 5.012 -15.550 1.00 54.56 113 VAL A N 1
ATOM 809 C CA . VAL A 1 113 ? 15.803 6.123 -14.591 1.00 54.56 113 VAL A CA 1
ATOM 810 C C . VAL A 1 113 ? 16.438 5.759 -13.249 1.00 54.56 113 VAL A C 1
ATOM 812 O O . VAL A 1 113 ? 16.309 4.628 -12.782 1.00 54.56 113 VAL A O 1
ATOM 815 N N . ASP A 1 114 ? 17.150 6.715 -12.642 1.00 63.66 114 ASP A N 1
ATOM 816 C CA . ASP A 1 114 ? 17.666 6.578 -11.276 1.00 63.66 114 ASP A CA 1
ATOM 817 C C . ASP A 1 114 ? 16.505 6.738 -10.281 1.00 63.66 114 ASP A C 1
ATOM 819 O O . ASP A 1 114 ? 15.891 7.802 -10.197 1.00 63.66 114 ASP A O 1
ATOM 823 N N . THR A 1 115 ? 16.199 5.670 -9.539 1.00 74.94 115 THR A N 1
ATOM 824 C CA . THR A 1 115 ? 15.104 5.617 -8.559 1.00 74.94 115 THR A CA 1
ATOM 825 C C . THR A 1 115 ? 15.571 5.880 -7.122 1.00 74.94 115 THR A C 1
ATOM 827 O O . THR A 1 115 ? 14.850 5.559 -6.175 1.00 74.94 115 THR A O 1
ATOM 830 N N . LYS A 1 116 ? 16.785 6.415 -6.912 1.00 79.50 116 LYS A N 1
ATOM 831 C CA . LYS A 1 116 ? 17.251 6.839 -5.578 1.00 79.50 116 LYS A CA 1
ATOM 832 C C . LYS A 1 116 ? 16.300 7.829 -4.884 1.00 79.50 116 LYS A C 1
ATOM 834 O O . LYS A 1 116 ? 16.093 7.635 -3.687 1.00 79.50 116 LYS A O 1
ATOM 839 N N . PRO A 1 117 ? 15.709 8.844 -5.555 1.00 82.50 117 PRO A N 1
ATOM 840 C CA . PRO A 1 117 ? 14.779 9.767 -4.897 1.00 82.50 117 PRO A CA 1
ATOM 841 C C . PRO A 1 117 ? 13.553 9.047 -4.333 1.00 82.50 117 PRO A C 1
ATOM 843 O O . PRO A 1 117 ? 13.260 9.178 -3.145 1.00 82.50 117 PRO A O 1
ATOM 846 N N . LEU A 1 118 ? 12.948 8.166 -5.139 1.00 79.62 118 LEU A N 1
ATOM 847 C CA . LEU A 1 118 ? 11.830 7.334 -4.707 1.00 79.62 118 LEU A CA 1
ATOM 848 C C . LEU A 1 118 ? 12.202 6.468 -3.500 1.00 79.62 118 LEU A C 1
ATOM 850 O O . LEU A 1 118 ? 11.421 6.361 -2.565 1.00 79.62 118 LEU A O 1
ATOM 854 N N . ARG A 1 119 ? 13.403 5.879 -3.476 1.00 84.25 119 ARG A N 1
ATOM 855 C CA . ARG A 1 119 ? 13.862 5.117 -2.305 1.00 84.25 119 ARG A CA 1
ATOM 856 C C . ARG A 1 119 ? 13.888 5.980 -1.044 1.00 84.25 119 ARG A C 1
ATOM 858 O O . ARG A 1 119 ? 13.302 5.584 -0.046 1.00 84.25 119 ARG A O 1
ATOM 865 N N . LYS A 1 120 ? 14.518 7.155 -1.105 1.00 86.38 120 LYS A N 1
ATOM 866 C CA . LYS A 1 120 ? 14.593 8.069 0.046 1.00 86.38 120 LYS A CA 1
ATOM 867 C C . LYS A 1 120 ? 13.207 8.512 0.509 1.00 86.38 120 LYS A C 1
ATOM 869 O O . LYS A 1 120 ? 12.990 8.701 1.698 1.00 86.38 120 LYS A O 1
ATOM 874 N N . LEU A 1 121 ? 12.276 8.712 -0.425 1.00 87.69 121 LEU A N 1
ATOM 875 C CA . LEU A 1 121 ? 10.883 8.999 -0.101 1.00 87.69 121 LEU A CA 1
ATOM 876 C C . LEU A 1 121 ? 10.243 7.830 0.661 1.00 87.69 121 LEU A C 1
ATOM 878 O O . LEU A 1 121 ? 9.651 8.055 1.710 1.00 87.69 121 LEU A O 1
ATOM 882 N N . LEU A 1 122 ? 10.396 6.594 0.175 1.00 90.62 122 LEU A N 1
ATOM 883 C CA . LEU A 1 122 ? 9.848 5.402 0.832 1.00 90.62 122 LEU A CA 1
ATOM 884 C C . LEU A 1 122 ? 10.444 5.186 2.230 1.00 90.62 122 LEU A C 1
ATOM 886 O O . LEU A 1 122 ? 9.693 4.894 3.151 1.00 90.62 122 LEU A O 1
ATOM 890 N N . GLU A 1 123 ? 11.750 5.392 2.407 1.00 91.31 123 GLU A N 1
ATOM 891 C CA . GLU A 1 123 ? 12.424 5.305 3.715 1.00 91.31 123 GLU A CA 1
ATOM 892 C C . GLU A 1 123 ? 11.871 6.334 4.718 1.00 91.31 123 GLU A C 1
ATOM 894 O O . GLU A 1 123 ? 11.733 6.036 5.901 1.00 91.31 123 GLU A O 1
ATOM 899 N N . ARG A 1 124 ? 11.496 7.538 4.255 1.00 91.31 124 ARG A N 1
ATOM 900 C CA . ARG A 1 124 ? 10.848 8.551 5.108 1.00 91.31 124 ARG A CA 1
ATOM 901 C C . ARG A 1 124 ? 9.396 8.212 5.439 1.00 91.31 124 ARG A C 1
ATOM 903 O O . ARG A 1 124 ? 8.952 8.475 6.549 1.00 91.31 124 ARG A O 1
ATOM 910 N N . LEU A 1 125 ? 8.646 7.681 4.474 1.00 92.06 125 LEU A N 1
ATOM 911 C CA . LEU A 1 125 ? 7.232 7.334 4.663 1.00 92.06 125 LEU A CA 1
ATOM 912 C C . LEU A 1 125 ? 7.050 6.082 5.534 1.00 92.06 125 LEU A C 1
ATOM 914 O O . LEU A 1 125 ? 6.041 5.962 6.237 1.00 92.06 125 LEU A O 1
ATOM 918 N N . TYR A 1 126 ? 8.019 5.167 5.478 1.00 94.44 126 TYR A N 1
ATOM 919 C CA . TYR A 1 126 ? 7.980 3.853 6.110 1.00 94.44 126 TYR A CA 1
ATOM 920 C C . TYR A 1 126 ? 9.228 3.625 6.971 1.00 94.44 126 TYR A C 1
ATOM 922 O O . TYR A 1 126 ? 10.096 2.842 6.581 1.00 94.44 126 TYR A O 1
ATOM 930 N N . PRO A 1 127 ? 9.333 4.295 8.134 1.00 93.69 127 PRO A N 1
ATOM 931 C CA . PRO A 1 127 ? 10.444 4.073 9.049 1.00 93.69 127 PRO A CA 1
ATOM 932 C C . PRO A 1 127 ? 10.492 2.605 9.490 1.00 93.69 127 PRO A C 1
ATOM 934 O O . PRO A 1 127 ? 9.463 1.997 9.808 1.00 93.69 127 PRO A O 1
ATOM 937 N N . GLU A 1 128 ? 11.697 2.041 9.489 1.00 93.81 128 GLU A N 1
ATOM 938 C CA . GLU A 1 128 ? 11.942 0.648 9.856 1.00 93.81 128 GLU A CA 1
ATOM 939 C C . GLU A 1 128 ? 12.319 0.519 11.340 1.00 93.81 128 GLU A C 1
ATOM 941 O O . GLU A 1 128 ? 12.938 1.412 11.921 1.00 93.81 128 GLU A O 1
ATOM 946 N N . ASN A 1 129 ? 11.934 -0.595 11.961 1.00 92.06 129 ASN A N 1
ATOM 947 C CA . ASN A 1 129 ? 12.366 -0.972 13.305 1.00 92.06 129 ASN A CA 1
ATOM 948 C C . ASN A 1 129 ? 13.766 -1.627 13.281 1.00 92.06 129 ASN A C 1
ATOM 950 O O . ASN A 1 129 ? 14.392 -1.770 12.230 1.00 92.06 129 ASN A O 1
ATOM 954 N N . SER A 1 130 ? 14.264 -2.058 14.443 1.00 89.12 130 SER A N 1
ATOM 955 C CA . SER A 1 130 ? 15.570 -2.731 14.569 1.00 89.12 130 SER A CA 1
ATOM 956 C C . SER A 1 130 ? 15.695 -4.025 13.756 1.00 89.12 130 SER A C 1
ATOM 958 O O . SER A 1 130 ? 16.808 -4.425 13.424 1.00 89.12 130 SER A O 1
ATOM 960 N N . ASP A 1 131 ? 14.571 -4.659 13.419 1.00 86.44 131 ASP A N 1
ATOM 961 C CA . ASP A 1 131 ? 14.513 -5.894 12.633 1.00 86.44 131 ASP A CA 1
ATOM 962 C C . ASP A 1 131 ? 14.425 -5.628 11.117 1.00 86.44 131 ASP A C 1
ATOM 964 O O . ASP A 1 131 ? 14.377 -6.567 10.317 1.00 86.44 131 ASP A O 1
ATOM 968 N N . GLY A 1 132 ? 14.428 -4.352 10.711 1.00 87.81 132 GLY A N 1
ATOM 969 C CA . GLY A 1 132 ? 14.315 -3.916 9.319 1.00 87.81 132 GLY A CA 1
ATOM 970 C C . GLY A 1 132 ? 12.889 -3.964 8.768 1.00 87.81 132 GLY A C 1
ATOM 971 O O . GLY A 1 132 ? 12.704 -3.883 7.557 1.00 87.81 132 GLY A O 1
ATOM 972 N N . GLU A 1 133 ? 11.875 -4.123 9.619 1.00 91.88 133 GLU A N 1
ATOM 973 C CA . GLU A 1 133 ? 10.467 -4.126 9.216 1.00 91.88 133 GLU A CA 1
ATOM 974 C C . GLU A 1 133 ? 9.873 -2.732 9.296 1.00 91.88 133 GLU A C 1
ATOM 976 O O . GLU A 1 133 ? 10.221 -1.960 10.185 1.00 91.88 133 GLU A O 1
ATOM 981 N N . ILE A 1 134 ? 8.904 -2.430 8.432 1.00 95.50 134 ILE A N 1
ATOM 982 C CA . ILE A 1 134 ? 8.140 -1.183 8.532 1.00 95.50 134 ILE A CA 1
ATOM 983 C C . ILE A 1 134 ? 7.418 -1.164 9.885 1.00 95.50 134 ILE A C 1
ATOM 985 O O . ILE A 1 134 ? 6.476 -1.930 10.093 1.00 95.50 134 ILE A O 1
ATOM 989 N N . ALA A 1 135 ? 7.843 -0.278 10.790 1.00 95.38 135 ALA A N 1
ATOM 990 C CA . ALA A 1 135 ? 7.470 -0.335 12.203 1.00 95.38 135 ALA A CA 1
ATOM 991 C C . ALA A 1 135 ? 5.947 -0.288 12.399 1.00 95.38 135 ALA A C 1
ATOM 993 O O . ALA A 1 135 ? 5.360 -1.191 12.991 1.00 95.38 135 ALA A O 1
ATOM 994 N N . GLY A 1 136 ? 5.290 0.698 11.780 1.00 95.81 136 GLY A N 1
ATOM 995 C CA . GLY A 1 136 ? 3.836 0.841 11.869 1.00 95.81 136 GLY A CA 1
ATOM 996 C C . GLY A 1 136 ? 3.065 -0.334 11.259 1.00 95.81 136 GLY A C 1
ATOM 997 O O . GLY A 1 136 ? 1.974 -0.651 11.719 1.00 95.81 136 GLY A O 1
ATOM 998 N N . LEU A 1 137 ? 3.619 -1.021 10.254 1.00 95.94 137 LEU A N 1
ATOM 999 C CA . LEU A 1 137 ? 2.986 -2.216 9.693 1.00 95.94 137 LEU A CA 1
ATOM 1000 C C . LEU A 1 137 ? 3.137 -3.416 10.632 1.00 95.94 137 LEU A C 1
ATOM 1002 O O . LEU A 1 137 ? 2.168 -4.142 10.835 1.00 95.94 137 LEU A O 1
ATOM 1006 N N . ALA A 1 138 ? 4.327 -3.620 11.202 1.00 95.19 138 ALA A N 1
ATOM 1007 C CA . ALA A 1 138 ? 4.579 -4.697 12.156 1.00 95.19 138 ALA A CA 1
ATOM 1008 C C . ALA A 1 138 ? 3.634 -4.592 13.365 1.00 95.19 138 ALA A C 1
ATOM 1010 O O . ALA A 1 138 ? 3.034 -5.585 13.776 1.00 95.19 138 ALA A O 1
ATOM 1011 N N . GLU A 1 139 ? 3.415 -3.377 13.872 1.00 95.44 139 GLU A N 1
ATOM 1012 C CA . GLU A 1 139 ? 2.451 -3.109 14.943 1.00 95.44 139 GLU A CA 1
ATOM 1013 C C . GLU A 1 139 ? 1.001 -3.423 14.542 1.00 95.44 139 GLU A C 1
ATOM 1015 O O . GLU A 1 139 ? 0.262 -4.038 15.313 1.00 95.44 139 GLU A O 1
ATOM 1020 N N . SER A 1 140 ? 0.579 -3.020 13.340 1.00 95.25 140 SER A N 1
ATOM 1021 C CA . SER A 1 140 ? -0.753 -3.339 12.805 1.00 95.25 140 SER A CA 1
ATOM 1022 C C . SER A 1 140 ? -0.985 -4.838 12.647 1.00 95.25 140 SER A C 1
ATOM 1024 O O . SER A 1 140 ? -2.005 -5.364 13.097 1.00 95.25 140 SER A O 1
ATOM 1026 N N . VAL A 1 141 ? -0.006 -5.548 12.089 1.00 93.31 141 VAL A N 1
ATOM 1027 C CA . VAL A 1 141 ? -0.062 -7.004 11.919 1.00 93.31 141 VAL A CA 1
ATOM 1028 C C . VAL A 1 141 ? -0.106 -7.713 13.273 1.00 93.31 141 VAL A C 1
ATOM 1030 O O . VAL A 1 141 ? -0.897 -8.639 13.440 1.00 93.31 141 VAL A O 1
ATOM 1033 N N . ALA A 1 142 ? 0.665 -7.255 14.266 1.00 94.06 142 ALA A N 1
ATOM 1034 C CA . ALA A 1 142 ? 0.636 -7.812 15.619 1.00 94.06 142 ALA A CA 1
ATOM 1035 C C . ALA A 1 142 ? -0.743 -7.673 16.292 1.00 94.06 142 ALA A C 1
ATOM 1037 O O . ALA A 1 142 ? -1.140 -8.541 17.069 1.00 94.06 142 ALA A O 1
ATOM 1038 N N . ARG A 1 143 ? -1.497 -6.614 15.967 1.00 94.25 143 ARG A N 1
ATOM 1039 C CA . ARG A 1 143 ? -2.877 -6.408 16.442 1.00 94.25 143 ARG A CA 1
ATOM 1040 C C . ARG A 1 143 ? -3.945 -7.093 15.591 1.00 94.25 143 ARG A C 1
ATOM 1042 O O . ARG A 1 143 ? -5.116 -7.009 15.948 1.00 94.25 143 ARG A O 1
ATOM 1049 N N . CYS A 1 144 ? -3.568 -7.774 14.507 1.00 93.94 144 CYS A N 1
ATOM 1050 C CA . CYS A 1 144 ? -4.511 -8.365 13.552 1.00 93.94 144 CYS A CA 1
ATOM 1051 C C . CYS A 1 144 ? -5.471 -7.333 12.920 1.00 93.94 144 CYS A C 1
ATOM 1053 O O . CYS A 1 144 ? -6.603 -7.677 12.579 1.00 93.94 144 CYS A O 1
ATOM 1055 N N . ASP A 1 145 ? -5.028 -6.080 12.782 1.00 92.88 145 ASP A N 1
ATOM 1056 C CA . ASP A 1 145 ? -5.816 -4.977 12.228 1.00 92.88 145 ASP A CA 1
ATOM 1057 C C . ASP A 1 145 ? -4.911 -4.078 11.360 1.00 92.88 145 ASP A C 1
ATOM 1059 O O . ASP A 1 145 ? -4.151 -3.271 11.910 1.00 92.88 145 ASP A O 1
ATOM 1063 N N . PRO A 1 146 ? -4.919 -4.243 10.020 1.00 94.81 146 PRO A N 1
ATOM 1064 C CA . PRO A 1 146 ? -5.791 -5.130 9.234 1.00 94.81 146 PRO A CA 1
ATOM 1065 C C . PRO A 1 146 ? -5.455 -6.627 9.393 1.00 94.81 146 PRO A C 1
ATOM 1067 O O . PRO A 1 146 ? -4.339 -6.997 9.762 1.00 94.81 146 PRO A O 1
ATOM 1070 N N . LYS A 1 147 ? -6.404 -7.506 9.038 1.00 95.31 147 LYS A N 1
ATOM 1071 C CA . LYS A 1 147 ? -6.220 -8.971 9.057 1.00 95.31 147 LYS A CA 1
ATOM 1072 C C . LYS A 1 147 ? -5.150 -9.429 8.070 1.00 95.31 147 LYS A C 1
ATOM 1074 O O . LYS A 1 147 ? -4.392 -10.349 8.370 1.00 95.31 147 LYS A O 1
ATOM 1079 N N . ALA A 1 148 ? -5.093 -8.807 6.892 1.00 95.69 148 ALA A N 1
ATOM 1080 C CA . ALA A 1 148 ? -4.132 -9.157 5.854 1.00 95.69 148 ALA A CA 1
ATOM 1081 C C . ALA A 1 148 ? -3.691 -7.947 5.028 1.00 95.69 148 ALA A C 1
ATOM 1083 O O . ALA A 1 148 ? -4.497 -7.109 4.622 1.00 95.69 148 ALA A O 1
ATOM 1084 N N . VAL A 1 149 ? -2.402 -7.913 4.705 1.00 97.25 149 VAL A N 1
ATOM 1085 C CA . VAL A 1 149 ? -1.778 -6.943 3.808 1.00 97.25 149 VAL A CA 1
ATOM 1086 C C . VAL A 1 149 ? -0.976 -7.697 2.767 1.00 97.25 149 VAL A C 1
ATOM 1088 O O . VAL A 1 149 ? -0.167 -8.553 3.117 1.00 97.25 149 VAL A O 1
ATOM 1091 N N . ALA A 1 150 ? -1.183 -7.391 1.489 1.00 96.25 150 ALA A N 1
ATOM 1092 C CA . ALA A 1 150 ? -0.529 -8.105 0.401 1.00 96.25 150 ALA A CA 1
ATOM 1093 C C . ALA A 1 150 ? 0.050 -7.168 -0.663 1.00 96.25 150 ALA A C 1
ATOM 1095 O O . ALA A 1 150 ? -0.668 -6.370 -1.267 1.00 96.25 150 ALA A O 1
ATOM 1096 N N . VAL A 1 151 ? 1.337 -7.325 -0.966 1.00 95.88 151 VAL A N 1
ATOM 1097 C CA . VAL A 1 151 ? 2.021 -6.595 -2.038 1.00 95.88 151 VAL A CA 1
ATOM 1098 C C . VAL A 1 151 ? 2.415 -7.553 -3.143 1.00 95.88 151 VAL A C 1
ATOM 1100 O O . VAL A 1 151 ? 3.114 -8.533 -2.909 1.00 95.88 151 VAL A O 1
ATOM 1103 N N . THR A 1 152 ? 2.012 -7.249 -4.372 1.00 93.69 152 THR A N 1
ATOM 1104 C CA . THR A 1 152 ? 2.349 -8.085 -5.526 1.00 93.69 152 THR A CA 1
ATOM 1105 C C . THR A 1 152 ? 3.522 -7.509 -6.315 1.00 93.69 152 THR A C 1
ATOM 1107 O O . THR A 1 152 ? 3.586 -6.311 -6.599 1.00 93.69 152 THR A O 1
ATOM 1110 N N . THR A 1 153 ? 4.458 -8.381 -6.681 1.00 92.00 153 THR A N 1
ATOM 1111 C CA . THR A 1 153 ? 5.664 -8.071 -7.459 1.00 92.00 153 THR A CA 1
ATOM 1112 C C . THR A 1 153 ? 5.899 -9.127 -8.539 1.00 92.00 153 THR A C 1
ATOM 1114 O O . THR A 1 153 ? 5.282 -10.190 -8.515 1.00 92.00 153 THR A O 1
ATOM 1117 N N . LEU A 1 154 ? 6.807 -8.846 -9.474 1.00 88.50 154 LEU A N 1
ATOM 1118 C CA . LEU A 1 154 ? 7.275 -9.805 -10.473 1.00 88.50 154 LEU A CA 1
ATOM 1119 C C . LEU A 1 154 ? 8.731 -10.171 -10.178 1.00 88.50 154 LEU A C 1
ATOM 1121 O O . LEU A 1 154 ? 9.584 -9.286 -10.070 1.00 88.50 154 LEU A O 1
ATOM 1125 N N . ASP A 1 155 ? 9.016 -11.464 -10.069 1.00 86.56 155 ASP A N 1
ATOM 1126 C CA . ASP A 1 155 ? 10.384 -11.963 -10.008 1.00 86.56 155 ASP A CA 1
ATOM 1127 C C . ASP A 1 155 ? 10.956 -12.065 -11.426 1.00 86.56 155 ASP A C 1
ATOM 1129 O O . ASP A 1 155 ? 10.550 -12.912 -12.219 1.00 86.56 155 ASP A O 1
ATOM 1133 N N . TYR A 1 156 ? 11.922 -11.205 -11.749 1.00 81.19 156 TYR A N 1
ATOM 1134 C CA . TYR A 1 156 ? 12.552 -11.173 -13.070 1.00 81.19 156 TYR A CA 1
ATOM 1135 C C . TYR A 1 156 ? 13.417 -12.397 -13.388 1.00 81.19 156 TYR A C 1
ATOM 1137 O O . TYR A 1 156 ? 13.705 -12.620 -14.558 1.00 81.19 156 TYR A O 1
ATOM 1145 N N . ASN A 1 157 ? 13.838 -13.180 -12.389 1.00 83.25 157 ASN A N 1
ATOM 1146 C CA . ASN A 1 157 ? 14.618 -14.393 -12.649 1.00 83.25 157 ASN A CA 1
ATOM 1147 C C . ASN A 1 157 ? 13.718 -15.551 -13.082 1.00 83.25 157 ASN A C 1
ATOM 1149 O O . ASN A 1 157 ? 14.120 -16.371 -13.899 1.00 83.25 157 ASN A O 1
ATOM 1153 N N . THR A 1 158 ? 12.515 -15.630 -12.510 1.00 85.75 158 THR A N 1
ATOM 1154 C CA . THR A 1 158 ? 11.602 -16.765 -12.704 1.00 85.75 158 THR A CA 1
ATOM 1155 C C . THR A 1 158 ? 10.388 -16.427 -13.566 1.00 85.75 158 THR A C 1
ATOM 1157 O O . THR A 1 158 ? 9.648 -17.326 -13.953 1.00 85.75 158 THR A O 1
ATOM 1160 N N . GLY A 1 159 ? 10.134 -15.143 -13.837 1.00 88.38 159 GLY A N 1
ATOM 1161 C CA . GLY A 1 159 ? 8.912 -14.672 -14.493 1.00 88.38 159 GLY A CA 1
ATOM 1162 C C . GLY A 1 159 ? 7.650 -14.865 -13.648 1.00 88.38 159 GLY A C 1
ATOM 1163 O O . GLY A 1 159 ? 6.544 -14.629 -14.132 1.00 88.38 159 GLY A O 1
ATOM 1164 N N . ARG A 1 160 ? 7.785 -15.304 -12.389 1.00 89.88 160 ARG A N 1
ATOM 1165 C CA . ARG A 1 160 ? 6.648 -15.586 -11.513 1.00 89.88 160 ARG A CA 1
ATOM 1166 C C . ARG A 1 160 ? 6.190 -14.321 -10.808 1.00 89.88 160 ARG A C 1
ATOM 1168 O O . ARG A 1 160 ? 6.987 -13.533 -10.300 1.00 89.88 160 ARG A O 1
ATOM 1175 N N . THR A 1 161 ? 4.879 -14.170 -10.708 1.00 93.06 161 THR A N 1
ATOM 1176 C CA . THR A 1 161 ? 4.266 -13.177 -9.831 1.00 93.06 161 THR A CA 1
ATOM 1177 C C . THR A 1 161 ? 4.391 -13.649 -8.384 1.00 93.06 161 THR A C 1
ATOM 1179 O O . THR A 1 161 ? 4.028 -14.778 -8.054 1.00 93.06 161 THR A O 1
ATOM 1182 N N . VAL A 1 162 ? 4.911 -12.798 -7.507 1.00 94.75 162 VAL A N 1
ATOM 1183 C CA . VAL A 1 162 ? 5.043 -13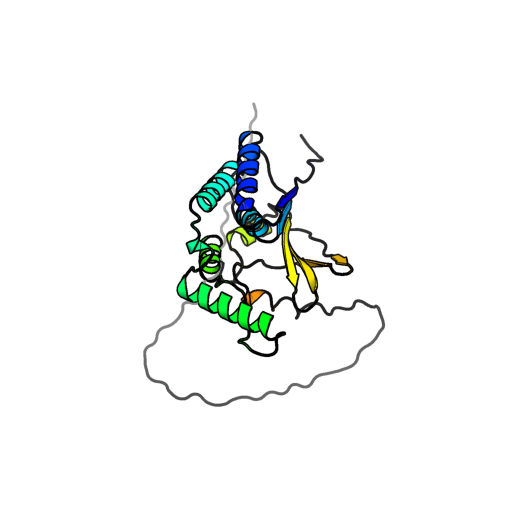.094 -6.079 1.00 94.75 162 VAL A CA 1
ATOM 1184 C C . VAL A 1 162 ? 4.203 -12.100 -5.296 1.00 94.75 162 VAL A C 1
ATOM 1186 O O . VAL A 1 162 ? 4.434 -10.891 -5.379 1.00 94.75 162 VAL A O 1
ATOM 1189 N N . THR A 1 163 ? 3.234 -12.618 -4.547 1.00 95.69 163 THR A N 1
ATOM 1190 C CA . THR A 1 163 ? 2.400 -11.856 -3.620 1.00 95.69 163 THR A CA 1
ATOM 1191 C C . THR A 1 163 ? 2.940 -12.050 -2.211 1.00 95.69 163 THR A C 1
ATOM 1193 O O . THR A 1 163 ? 2.847 -13.131 -1.635 1.00 95.69 163 THR A O 1
ATOM 1196 N N . TRP A 1 164 ? 3.538 -11.001 -1.667 1.00 95.62 164 TRP A N 1
ATOM 1197 C CA . TRP A 1 164 ? 4.106 -10.972 -0.327 1.00 95.62 164 TRP A CA 1
ATOM 1198 C C . TRP A 1 164 ? 3.021 -10.585 0.660 1.00 95.62 164 TRP A C 1
ATOM 1200 O O . TRP A 1 164 ? 2.427 -9.518 0.510 1.00 95.62 164 TRP A O 1
ATOM 1210 N N . VAL A 1 165 ? 2.749 -11.447 1.633 1.00 95.75 165 VAL A N 1
ATOM 1211 C CA . VAL A 1 165 ? 1.623 -11.297 2.554 1.00 95.75 165 VAL A CA 1
ATOM 1212 C C . VAL A 1 165 ? 2.123 -11.169 3.988 1.00 95.75 165 VAL A C 1
ATOM 1214 O O . VAL A 1 165 ? 2.999 -11.920 4.413 1.00 95.75 165 VAL A O 1
ATOM 1217 N N . ALA A 1 166 ? 1.538 -10.238 4.732 1.00 95.06 166 ALA A N 1
ATOM 1218 C CA . ALA A 1 166 ? 1.683 -10.095 6.175 1.00 95.06 166 ALA A CA 1
ATOM 1219 C C . ALA A 1 166 ? 0.285 -10.009 6.799 1.00 95.06 166 ALA A C 1
ATOM 1221 O O . ALA A 1 166 ? -0.609 -9.400 6.215 1.00 95.06 166 ALA A O 1
ATOM 1222 N N . GLY A 1 167 ? 0.067 -10.628 7.954 1.00 93.44 167 GLY A N 1
ATOM 1223 C CA . GLY A 1 167 ? -1.258 -10.671 8.567 1.00 93.44 167 GLY A CA 1
ATOM 1224 C C . GLY A 1 167 ? -1.413 -11.819 9.551 1.00 93.44 167 GLY A C 1
ATOM 1225 O O . GLY A 1 167 ? -0.454 -12.536 9.843 1.00 93.44 167 GLY A O 1
ATOM 1226 N N . CYS A 1 168 ? -2.634 -12.004 10.037 1.00 90.38 168 CYS A N 1
ATOM 1227 C CA . CYS A 1 168 ? -2.984 -13.069 10.962 1.00 90.38 168 CYS A CA 1
ATOM 1228 C C . CYS A 1 168 ? -3.669 -14.233 10.242 1.00 90.38 168 CYS A C 1
ATOM 1230 O O . CYS A 1 168 ? -4.513 -14.031 9.374 1.00 90.38 168 CYS A O 1
ATOM 1232 N N . ASN A 1 169 ? -3.302 -15.462 10.617 1.00 88.75 169 ASN A N 1
ATOM 1233 C CA . ASN A 1 169 ? -3.904 -16.689 10.087 1.00 88.75 169 ASN A CA 1
ATOM 1234 C C . ASN A 1 169 ? -3.975 -16.736 8.543 1.00 88.75 169 ASN A C 1
ATOM 1236 O O . ASN A 1 169 ? -5.025 -16.987 7.955 1.00 88.75 169 ASN A O 1
ATOM 1240 N N . ILE A 1 170 ? -2.853 -16.439 7.883 1.00 90.38 170 ILE A N 1
ATOM 1241 C CA . ILE A 1 170 ? -2.765 -16.401 6.421 1.00 90.38 170 ILE A CA 1
ATOM 1242 C C . ILE A 1 170 ? -2.349 -17.769 5.891 1.00 90.38 170 ILE A C 1
ATOM 1244 O O . ILE A 1 170 ? -1.245 -18.240 6.167 1.00 90.38 170 ILE A O 1
ATOM 1248 N N . GLU A 1 171 ? -3.194 -18.355 5.049 1.00 91.25 171 GLU A N 1
ATOM 1249 C CA . GLU A 1 171 ? -2.825 -19.510 4.239 1.00 91.25 171 GLU A CA 1
ATOM 1250 C C . GLU A 1 171 ? -2.124 -19.051 2.952 1.00 91.25 171 GLU A C 1
ATOM 1252 O O . GLU A 1 171 ? -2.606 -18.181 2.217 1.00 91.25 171 GLU A O 1
ATOM 1257 N N . THR A 1 172 ? -0.950 -19.617 2.679 1.00 92.25 172 THR A N 1
ATOM 1258 C CA . THR A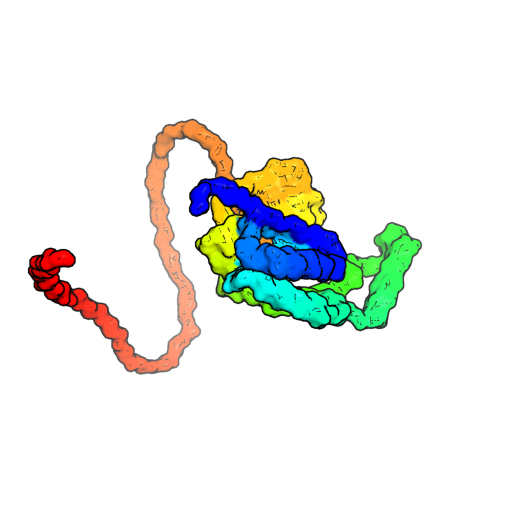 1 172 ? -0.214 -19.356 1.441 1.00 92.25 172 THR A CA 1
ATOM 1259 C C . THR A 1 172 ? -0.672 -20.289 0.329 1.00 92.25 172 THR A C 1
ATOM 1261 O O . THR A 1 172 ? -1.255 -21.345 0.552 1.00 92.25 172 THR A O 1
ATOM 1264 N N . TRP A 1 173 ? -0.400 -19.900 -0.913 1.00 93.25 173 TRP A N 1
ATOM 1265 C CA . TRP A 1 173 ? -0.781 -20.679 -2.084 1.00 93.25 173 TRP A CA 1
ATOM 1266 C C . TRP A 1 173 ? 0.347 -20.696 -3.108 1.00 93.25 173 TRP A C 1
ATOM 1268 O O . TRP A 1 173 ? 1.051 -19.705 -3.304 1.00 93.25 173 TRP A O 1
ATOM 1278 N N . ASP A 1 174 ? 0.484 -21.817 -3.809 1.00 94.75 174 ASP A N 1
ATOM 1279 C CA . ASP A 1 174 ? 1.366 -21.959 -4.965 1.00 94.75 174 ASP A CA 1
ATOM 1280 C C . ASP A 1 174 ? 0.530 -22.399 -6.176 1.00 94.75 174 ASP A C 1
ATOM 1282 O O . ASP A 1 174 ? -0.307 -23.304 -6.085 1.00 94.75 174 ASP A O 1
ATOM 1286 N N . ARG A 1 175 ? 0.673 -21.683 -7.292 1.00 91.06 175 ARG A N 1
ATOM 1287 C CA . ARG A 1 175 ? -0.021 -21.927 -8.559 1.00 91.06 175 ARG A CA 1
ATOM 1288 C C . ARG A 1 175 ? 0.951 -21.681 -9.727 1.00 91.06 175 ARG A C 1
ATOM 1290 O O . ARG A 1 175 ? 1.969 -20.996 -9.566 1.00 91.06 175 ARG A O 1
ATOM 1297 N N . PRO A 1 176 ? 0.642 -22.178 -10.938 1.00 92.19 176 PRO A N 1
ATOM 1298 C CA . PRO A 1 176 ? 1.439 -21.863 -12.119 1.00 92.19 176 PRO A CA 1
ATOM 1299 C C . PRO A 1 176 ? 1.634 -20.350 -12.265 1.00 92.19 176 PRO A C 1
ATOM 1301 O O . PRO A 1 176 ? 0.673 -19.585 -12.188 1.00 92.19 176 PRO A O 1
ATOM 1304 N N . LEU A 1 177 ? 2.891 -19.922 -12.422 1.00 90.00 177 LEU A N 1
ATOM 1305 C CA . LEU A 1 177 ? 3.309 -18.524 -12.612 1.00 90.00 177 LEU A CA 1
ATOM 1306 C C . LEU A 1 177 ? 2.994 -17.541 -11.469 1.00 90.00 177 LEU A C 1
ATOM 1308 O O . LEU A 1 177 ? 3.346 -16.367 -11.581 1.00 90.00 177 LEU A O 1
ATOM 1312 N N . ARG A 1 178 ? 2.401 -17.976 -10.349 1.00 93.88 178 ARG A N 1
ATOM 1313 C CA . ARG A 1 178 ? 2.100 -17.090 -9.214 1.00 93.88 178 ARG A CA 1
ATOM 1314 C C . ARG A 1 178 ? 2.180 -17.804 -7.862 1.00 93.88 178 ARG A C 1
ATOM 1316 O O . ARG A 1 178 ? 1.781 -18.957 -7.759 1.00 93.88 178 ARG A O 1
ATOM 1323 N N . ARG A 1 179 ? 2.665 -17.130 -6.819 1.00 94.69 179 ARG A N 1
ATOM 1324 C CA . ARG A 1 179 ? 2.692 -17.674 -5.447 1.00 94.69 179 ARG A CA 1
ATOM 1325 C C . ARG A 1 179 ? 2.460 -16.606 -4.382 1.00 94.69 179 ARG A C 1
ATOM 1327 O O . ARG A 1 179 ? 2.895 -15.467 -4.557 1.00 94.69 179 ARG A O 1
ATOM 1334 N N . GLY A 1 180 ? 1.838 -17.001 -3.277 1.00 94.94 180 GLY A N 1
ATOM 1335 C CA . GLY A 1 180 ? 1.724 -16.229 -2.043 1.00 94.94 180 GLY A CA 1
ATOM 1336 C C . GLY A 1 180 ? 2.824 -16.618 -1.055 1.00 94.94 180 GLY A C 1
ATOM 1337 O O . GLY A 1 180 ? 3.027 -17.801 -0.800 1.00 94.94 180 GLY A O 1
ATOM 1338 N N . VAL A 1 181 ? 3.545 -15.643 -0.505 1.00 94.62 181 VAL A N 1
ATOM 1339 C CA . VAL A 1 181 ? 4.653 -15.874 0.433 1.00 94.62 181 VAL A CA 1
ATOM 1340 C C . VAL A 1 181 ? 4.456 -15.007 1.666 1.00 94.62 181 VAL A C 1
ATOM 1342 O O . VAL A 1 181 ? 4.341 -13.788 1.548 1.00 94.62 181 VAL A O 1
ATOM 1345 N N . LEU A 1 182 ? 4.459 -15.628 2.845 1.00 94.38 182 LEU A N 1
ATOM 1346 C CA . LEU A 1 182 ? 4.498 -14.905 4.112 1.00 94.38 182 LEU A CA 1
ATOM 1347 C C . LEU A 1 182 ? 5.821 -14.150 4.242 1.00 94.38 182 LEU A C 1
ATOM 1349 O O . LEU A 1 182 ? 6.895 -14.727 4.060 1.00 94.38 182 LEU A O 1
ATOM 1353 N N . SER A 1 183 ? 5.754 -12.852 4.523 1.00 91.81 183 SER A N 1
ATOM 1354 C CA . SER A 1 183 ? 6.944 -12.012 4.556 1.00 91.81 183 SER A CA 1
ATOM 1355 C C . SER A 1 183 ? 6.788 -10.815 5.481 1.00 91.81 183 SER A C 1
ATOM 1357 O O . SER A 1 183 ? 5.736 -10.184 5.544 1.00 91.81 183 SER A O 1
ATOM 1359 N N . LYS A 1 184 ? 7.888 -10.479 6.153 1.00 90.38 184 LYS A N 1
ATOM 1360 C CA . LYS A 1 184 ? 8.076 -9.208 6.846 1.00 90.38 184 LYS A CA 1
ATOM 1361 C C . LYS A 1 184 ? 8.368 -8.136 5.796 1.00 90.38 184 LYS A C 1
ATOM 1363 O O . LYS A 1 184 ? 9.361 -8.243 5.075 1.00 90.38 184 LYS A O 1
ATOM 1368 N N . LEU A 1 185 ? 7.481 -7.152 5.653 1.00 90.00 185 LEU A N 1
ATOM 1369 C CA . LEU A 1 185 ? 7.602 -6.145 4.595 1.00 90.00 185 LEU A CA 1
ATOM 1370 C C . LEU A 1 185 ? 8.531 -5.006 5.030 1.00 90.00 185 LEU A C 1
ATOM 1372 O O . LEU A 1 185 ? 8.409 -4.465 6.129 1.00 90.00 185 LEU A O 1
ATOM 1376 N 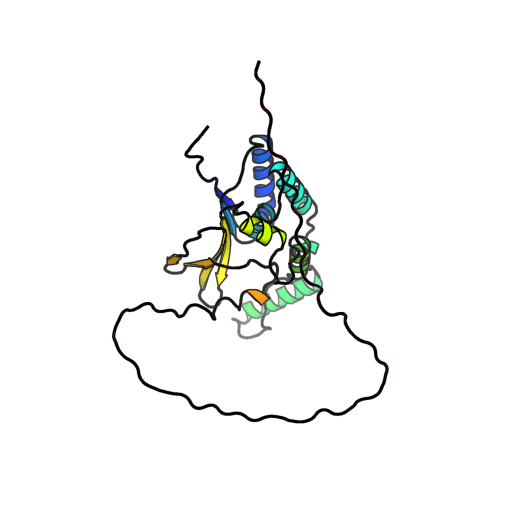N . THR A 1 186 ? 9.443 -4.641 4.132 1.00 87.62 186 THR A N 1
ATOM 1377 C CA . THR A 1 186 ? 10.512 -3.656 4.347 1.00 87.62 186 THR A CA 1
ATOM 1378 C C . THR A 1 186 ? 10.446 -2.577 3.261 1.00 87.62 186 THR A C 1
ATOM 1380 O O . THR A 1 186 ? 9.952 -2.824 2.157 1.00 87.62 186 THR A O 1
ATOM 1383 N N . SER A 1 187 ? 10.963 -1.377 3.531 1.00 77.44 187 SER A N 1
ATOM 1384 C CA . SER A 1 187 ? 11.022 -0.280 2.552 1.00 77.44 187 SER A CA 1
ATOM 1385 C C . SER A 1 187 ? 12.098 -0.518 1.477 1.00 77.44 187 SER A C 1
ATOM 1387 O O . SER A 1 187 ? 11.986 -0.036 0.344 1.00 77.44 187 SER A O 1
ATOM 1389 N N . CYS A 1 188 ? 13.135 -1.305 1.803 1.00 63.03 188 CYS A N 1
ATOM 1390 C CA . CYS A 1 188 ? 14.317 -1.487 0.962 1.00 63.03 188 CYS A CA 1
ATOM 1391 C C . CYS A 1 188 ? 14.463 -2.890 0.334 1.00 63.03 188 CYS A C 1
ATOM 1393 O O . CYS A 1 188 ? 14.134 -3.927 0.904 1.00 63.03 188 CYS A O 1
ATOM 1395 N N . ARG A 1 189 ? 15.046 -2.910 -0.875 1.00 48.19 189 ARG A N 1
ATOM 1396 C CA . ARG A 1 189 ? 15.194 -4.066 -1.785 1.00 48.19 189 ARG A CA 1
ATOM 1397 C C . ARG A 1 189 ? 16.159 -5.160 -1.300 1.00 48.19 189 ARG A C 1
ATOM 1399 O O . ARG A 1 189 ? 16.152 -6.250 -1.866 1.00 48.19 189 ARG A O 1
ATOM 1406 N N . SER A 1 190 ? 17.035 -4.880 -0.334 1.00 36.09 190 SER A N 1
ATOM 1407 C CA . SER A 1 190 ? 18.120 -5.798 0.062 1.00 36.09 190 SER A CA 1
ATOM 1408 C C . SER A 1 190 ? 17.677 -6.938 0.980 1.00 36.09 190 SER A C 1
ATOM 1410 O O . SER A 1 190 ? 18.346 -7.970 1.006 1.00 36.09 190 SER A O 1
ATOM 1412 N N . CYS A 1 191 ? 16.542 -6.814 1.671 1.00 37.56 191 CYS A N 1
ATOM 1413 C CA . CYS A 1 191 ? 16.056 -7.855 2.585 1.00 37.56 191 CYS A CA 1
ATOM 1414 C C . CYS A 1 191 ? 15.238 -8.954 1.884 1.00 37.56 191 CYS A C 1
ATOM 1416 O O . CYS A 1 191 ? 15.144 -10.071 2.391 1.00 37.56 191 CYS A O 1
ATOM 1418 N N . PHE A 1 192 ? 14.764 -8.709 0.655 1.00 39.31 192 PHE A N 1
ATOM 1419 C CA . PHE A 1 192 ? 13.940 -9.662 -0.100 1.00 39.31 192 PHE A CA 1
ATOM 1420 C C . PHE A 1 192 ? 14.648 -10.970 -0.503 1.00 39.31 192 PHE A C 1
ATOM 1422 O O . PHE A 1 192 ? 14.004 -11.915 -0.951 1.00 39.31 192 PHE A O 1
ATOM 1429 N N . ARG A 1 193 ? 15.974 -11.059 -0.329 1.00 33.28 193 ARG A N 1
ATOM 1430 C CA . ARG A 1 193 ? 16.756 -12.279 -0.596 1.00 33.28 193 ARG A CA 1
ATOM 1431 C C . ARG A 1 193 ? 16.702 -13.329 0.521 1.00 33.28 193 ARG A C 1
ATOM 1433 O O . ARG A 1 193 ? 17.124 -14.454 0.274 1.00 33.28 193 ARG A O 1
ATOM 1440 N N . ARG A 1 194 ? 16.221 -13.003 1.729 1.00 29.80 194 ARG A N 1
ATOM 1441 C CA . ARG A 1 194 ? 16.338 -13.889 2.909 1.00 29.80 194 ARG A CA 1
ATOM 1442 C C . ARG A 1 194 ? 15.136 -14.794 3.205 1.00 29.80 194 ARG A C 1
ATOM 1444 O O . ARG A 1 194 ? 15.147 -15.446 4.239 1.00 29.80 194 ARG A O 1
ATOM 1451 N N . SER A 1 195 ? 14.138 -14.919 2.325 1.00 35.09 195 SER A N 1
ATOM 1452 C CA . SER A 1 195 ? 13.033 -15.873 2.567 1.00 35.09 195 SER A CA 1
ATOM 1453 C C . SER A 1 195 ? 13.286 -17.295 2.035 1.00 35.09 195 SER A C 1
ATOM 1455 O O . SER A 1 195 ? 12.379 -18.119 2.084 1.00 35.09 195 SER A O 1
ATOM 1457 N N . ASN A 1 196 ? 14.479 -17.602 1.508 1.00 33.00 196 ASN A N 1
ATOM 1458 C CA . ASN A 1 196 ? 14.748 -18.874 0.819 1.00 33.00 196 ASN A CA 1
ATOM 1459 C C . ASN A 1 196 ? 15.586 -19.892 1.618 1.00 33.00 196 ASN A C 1
ATOM 1461 O O . ASN A 1 196 ? 16.103 -20.829 1.020 1.00 33.00 196 ASN A O 1
ATOM 1465 N N . SER A 1 197 ? 15.731 -19.751 2.943 1.00 31.48 197 SER A N 1
ATOM 1466 C CA . SER A 1 197 ? 16.524 -20.703 3.750 1.00 31.48 197 SER A CA 1
ATOM 1467 C C . SER A 1 197 ? 15.788 -21.372 4.916 1.00 31.48 197 SER A C 1
ATOM 1469 O O . SER A 1 197 ? 16.443 -21.935 5.785 1.00 31.48 197 SER A O 1
ATOM 1471 N N . ALA A 1 198 ? 14.454 -21.352 4.962 1.00 31.89 198 ALA A N 1
ATOM 1472 C CA . ALA A 1 198 ? 13.713 -22.083 5.994 1.00 31.89 198 ALA A CA 1
ATOM 1473 C C . ALA A 1 198 ? 12.331 -22.535 5.496 1.00 31.89 198 ALA A C 1
ATOM 1475 O O . ALA A 1 198 ? 11.321 -21.913 5.804 1.00 31.89 198 ALA A O 1
ATOM 1476 N N . SER A 1 199 ? 12.294 -23.577 4.661 1.00 30.72 199 SER A N 1
ATOM 1477 C CA . SER A 1 199 ? 11.148 -24.503 4.513 1.00 30.72 199 SER A CA 1
ATOM 1478 C C . SER A 1 199 ? 11.411 -25.537 3.411 1.00 30.72 199 SER A C 1
ATOM 1480 O O . SER A 1 199 ? 10.664 -25.672 2.451 1.00 30.72 199 SER A O 1
ATOM 1482 N N . THR A 1 200 ? 12.470 -26.329 3.561 1.00 28.53 200 THR A N 1
ATOM 1483 C CA . THR A 1 200 ? 12.462 -27.708 3.048 1.00 28.53 200 THR A CA 1
ATOM 1484 C C . THR A 1 200 ? 12.133 -28.614 4.222 1.0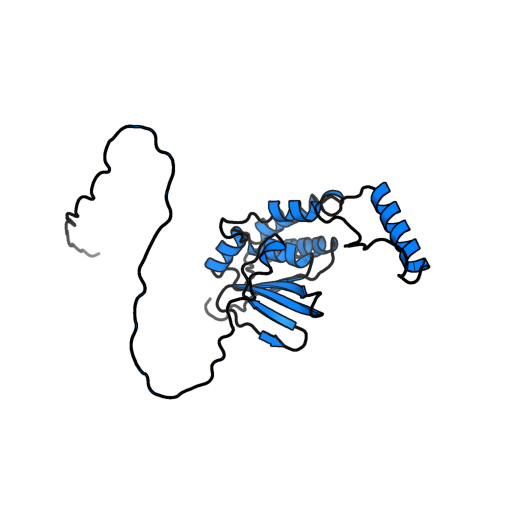0 28.53 200 THR A C 1
ATOM 1486 O O . THR A 1 200 ? 13.012 -29.184 4.858 1.00 28.53 200 THR A O 1
ATOM 1489 N N . GLY A 1 201 ? 10.847 -28.653 4.559 1.00 24.19 201 GLY A N 1
ATOM 1490 C CA . GLY A 1 201 ? 10.252 -29.644 5.444 1.00 24.19 201 GLY A CA 1
ATOM 1491 C C . GLY A 1 201 ? 9.260 -30.456 4.627 1.00 24.19 201 GLY A C 1
ATOM 1492 O O . GLY A 1 201 ? 8.065 -30.185 4.655 1.00 24.19 201 GLY A O 1
ATOM 1493 N N . THR A 1 202 ? 9.761 -31.400 3.834 1.00 26.91 202 THR A N 1
ATOM 1494 C CA . THR A 1 202 ? 8.947 -32.468 3.252 1.00 26.91 202 THR A CA 1
ATOM 1495 C C . THR A 1 202 ? 8.404 -33.326 4.386 1.00 26.91 202 THR A C 1
ATOM 1497 O O . THR A 1 202 ? 9.152 -34.046 5.044 1.00 26.91 202 THR A O 1
ATOM 1500 N N . ALA A 1 203 ? 7.098 -33.232 4.619 1.00 23.67 203 ALA A N 1
ATOM 1501 C CA . ALA A 1 203 ? 6.359 -34.211 5.392 1.00 23.67 203 ALA A CA 1
ATOM 1502 C C . ALA A 1 203 ? 6.118 -35.445 4.510 1.00 23.67 203 ALA A C 1
ATOM 1504 O O . ALA A 1 203 ? 5.389 -35.386 3.520 1.00 23.67 203 ALA A O 1
ATOM 1505 N N . THR A 1 204 ? 6.729 -36.572 4.862 1.00 24.66 204 THR A N 1
ATOM 1506 C CA . THR A 1 204 ? 6.236 -37.908 4.499 1.00 24.66 204 THR A CA 1
ATOM 1507 C C . THR A 1 204 ? 6.599 -38.873 5.628 1.00 24.66 204 THR A C 1
ATOM 1509 O O . THR A 1 204 ? 7.626 -38.722 6.286 1.00 24.66 204 THR A O 1
ATOM 1512 N N . ALA A 1 205 ? 5.668 -39.772 5.924 1.00 24.27 205 ALA A N 1
ATOM 1513 C CA . ALA A 1 205 ? 5.498 -40.467 7.191 1.00 24.27 205 ALA A CA 1
ATOM 1514 C C . ALA A 1 205 ? 6.434 -41.673 7.439 1.00 24.27 205 ALA A C 1
ATOM 1516 O O . ALA A 1 205 ? 6.836 -42.356 6.508 1.00 24.27 205 ALA A O 1
ATOM 1517 N N . ALA A 1 206 ? 6.642 -41.934 8.740 1.00 22.45 206 ALA A N 1
ATOM 1518 C CA . ALA A 1 206 ? 6.766 -43.225 9.440 1.00 22.45 206 ALA A CA 1
ATOM 1519 C C . ALA A 1 206 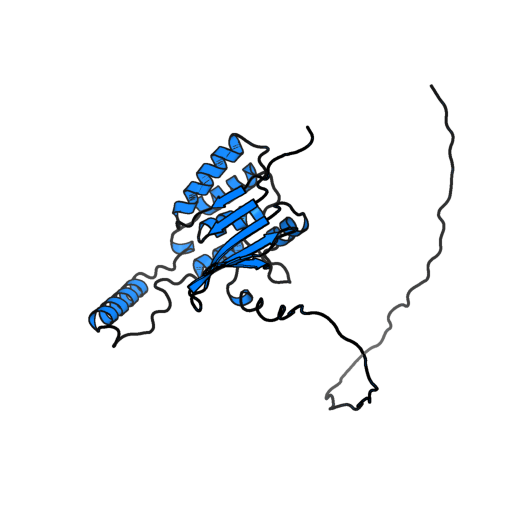? 7.826 -44.271 9.011 1.00 22.45 206 ALA A C 1
ATOM 1521 O O . ALA A 1 206 ? 7.647 -44.952 8.014 1.00 22.45 206 ALA A O 1
ATOM 1522 N N . SER A 1 207 ? 8.810 -44.538 9.894 1.00 23.28 207 SER A N 1
ATOM 1523 C CA . SER A 1 207 ? 8.951 -45.822 10.632 1.00 23.28 207 SER A CA 1
ATOM 1524 C C . SER A 1 207 ? 10.257 -45.918 11.461 1.00 23.28 207 SER A C 1
ATOM 1526 O O . SER A 1 207 ? 11.348 -45.854 10.911 1.00 23.28 207 SER A O 1
ATOM 1528 N N . VAL A 1 208 ? 10.102 -46.114 12.778 1.00 25.78 208 VAL A N 1
ATOM 1529 C CA . VAL A 1 208 ? 10.783 -47.080 13.680 1.00 25.78 208 VAL A CA 1
ATOM 1530 C C . VAL A 1 208 ? 12.336 -47.207 13.727 1.00 25.78 208 VAL A C 1
ATOM 1532 O O . VAL A 1 208 ? 12.966 -47.778 12.847 1.00 25.78 208 VAL A O 1
ATOM 1535 N N . SER A 1 209 ? 12.848 -46.865 14.926 1.00 23.22 209 SER A N 1
ATOM 1536 C CA . SER A 1 209 ? 14.006 -47.383 15.707 1.00 23.22 209 SER A CA 1
ATOM 1537 C C . SER A 1 209 ? 15.425 -46.760 15.605 1.00 23.22 209 SER A C 1
ATOM 1539 O O . SER A 1 209 ? 15.895 -46.456 14.514 1.00 23.22 209 SER A O 1
ATOM 1541 N N . PRO A 1 210 ? 16.134 -46.586 16.758 1.00 36.38 210 PRO A N 1
ATOM 1542 C CA . PRO A 1 210 ? 17.402 -45.848 16.884 1.00 36.38 210 PRO A CA 1
ATOM 1543 C C . PRO A 1 210 ? 18.643 -46.764 16.838 1.00 36.38 210 PRO A C 1
ATOM 1545 O O . PRO A 1 210 ? 18.511 -47.979 17.002 1.00 36.38 210 PRO A O 1
ATOM 1548 N N . PRO A 1 211 ? 19.868 -46.205 16.720 1.00 30.50 211 PRO A N 1
ATOM 1549 C CA . PRO A 1 211 ? 20.786 -46.355 17.862 1.00 30.50 211 PRO A CA 1
ATOM 1550 C C . PRO A 1 211 ? 21.848 -45.242 18.083 1.00 30.50 211 PRO A C 1
ATOM 1552 O O . PRO A 1 211 ? 22.372 -44.641 17.156 1.00 30.50 211 PRO A O 1
ATOM 1555 N N . ARG A 1 212 ? 22.215 -45.112 19.371 1.00 25.69 212 ARG A N 1
ATOM 1556 C CA . ARG A 1 212 ? 23.569 -45.001 19.974 1.00 25.69 212 ARG A CA 1
ATOM 1557 C C . ARG A 1 212 ? 24.502 -43.790 19.719 1.00 25.69 212 ARG A C 1
ATOM 1559 O O . ARG A 1 212 ? 25.130 -43.656 18.683 1.00 25.69 212 ARG A O 1
ATOM 1566 N N . SER A 1 213 ? 24.698 -43.066 20.833 1.00 26.55 213 SER A N 1
ATOM 1567 C CA . SER A 1 213 ? 25.956 -42.595 21.465 1.00 26.55 213 SER A CA 1
ATOM 1568 C C . SER A 1 213 ? 26.955 -41.687 20.722 1.00 26.55 213 SER A C 1
ATOM 1570 O O . SER A 1 213 ? 27.555 -42.060 19.723 1.00 26.55 213 SER A O 1
ATOM 1572 N N . LEU A 1 214 ? 27.197 -40.545 21.385 1.00 27.11 214 LEU A N 1
ATOM 1573 C CA . LEU A 1 214 ? 28.308 -39.574 21.324 1.00 27.11 214 LEU A CA 1
ATOM 1574 C C . LEU A 1 214 ? 29.720 -40.201 21.169 1.00 27.11 214 LEU A C 1
ATOM 1576 O O . LEU A 1 214 ? 29.914 -41.369 21.505 1.00 27.11 214 LEU A O 1
ATOM 1580 N N . PRO A 1 215 ? 30.737 -39.399 20.788 1.00 33.16 215 PRO A N 1
ATOM 1581 C CA . PRO A 1 215 ? 31.502 -38.695 21.825 1.00 33.16 215 PRO A CA 1
ATOM 1582 C C . PRO A 1 215 ? 31.772 -37.206 21.548 1.00 33.16 215 PRO A C 1
ATOM 1584 O O . PRO A 1 215 ? 31.717 -36.707 20.427 1.00 33.16 215 PRO A O 1
ATOM 1587 N N . LEU A 1 216 ? 32.070 -36.521 22.652 1.00 25.80 216 LEU A N 1
ATOM 1588 C CA . LEU A 1 216 ? 32.583 -35.163 22.757 1.00 25.80 216 LEU A CA 1
ATOM 1589 C C . LEU A 1 216 ? 33.947 -34.999 22.064 1.00 25.80 216 LEU A C 1
ATOM 1591 O O . LEU A 1 216 ? 34.790 -35.884 22.162 1.00 25.80 216 LEU A O 1
ATOM 1595 N N . CYS A 1 217 ? 34.214 -33.800 21.536 1.00 24.03 217 CYS A N 1
ATOM 1596 C CA . CYS A 1 217 ? 35.573 -33.275 21.393 1.00 24.03 217 CYS A CA 1
ATOM 1597 C C . CYS A 1 217 ? 35.641 -31.828 21.902 1.00 24.03 217 CYS A C 1
ATOM 1599 O O . CYS A 1 217 ? 35.236 -30.870 21.248 1.00 24.03 217 CYS A O 1
ATOM 1601 N N . THR A 1 218 ? 36.158 -31.716 23.119 1.00 24.08 218 THR A N 1
ATOM 1602 C CA . THR A 1 218 ? 36.855 -30.578 23.722 1.00 24.08 218 THR A CA 1
ATOM 1603 C C . THR A 1 218 ? 38.175 -30.280 23.004 1.00 24.08 218 THR A C 1
ATOM 1605 O O . THR A 1 218 ? 38.937 -31.214 22.794 1.00 24.08 218 THR A O 1
ATOM 1608 N N . SER A 1 219 ? 38.489 -29.004 22.738 1.00 28.58 219 SER A N 1
ATOM 1609 C CA . SER A 1 219 ? 39.671 -28.284 23.275 1.00 28.58 219 SER A CA 1
ATOM 1610 C C . SER A 1 219 ? 39.966 -26.981 22.508 1.00 28.58 219 SER A C 1
ATOM 1612 O O . SER A 1 219 ? 39.811 -26.907 21.295 1.00 28.58 219 SER A O 1
ATOM 1614 N N . ALA A 1 220 ? 40.372 -25.970 23.277 1.00 27.41 220 ALA A N 1
ATOM 1615 C CA . ALA A 1 220 ? 40.517 -24.538 22.996 1.00 27.41 220 ALA A CA 1
ATOM 1616 C C . ALA A 1 220 ? 41.910 -24.152 22.398 1.00 27.41 220 ALA A C 1
ATOM 1618 O O . ALA A 1 220 ? 42.530 -24.996 21.762 1.00 27.41 220 ALA A O 1
ATOM 1619 N N . PRO A 1 221 ? 42.508 -22.974 22.698 1.00 40.50 221 PRO A N 1
ATOM 1620 C CA . PRO A 1 221 ? 42.234 -21.610 22.209 1.00 40.50 221 PRO A CA 1
ATOM 1621 C C . PRO A 1 221 ? 43.474 -20.945 21.549 1.00 40.50 221 PRO A C 1
ATOM 1623 O O . PRO A 1 221 ? 44.597 -21.411 21.714 1.00 40.50 221 PRO A O 1
ATOM 1626 N N . LEU A 1 222 ? 43.313 -19.771 20.915 1.00 30.03 222 LEU A N 1
ATOM 1627 C CA . LEU A 1 222 ? 44.436 -18.859 20.627 1.00 30.03 222 LEU A CA 1
ATOM 1628 C C . LEU A 1 222 ? 44.173 -17.427 21.127 1.00 30.03 222 LEU A C 1
ATOM 1630 O O . LEU A 1 222 ? 43.364 -16.680 20.591 1.00 30.03 222 LEU A O 1
ATOM 1634 N N . ALA A 1 223 ? 44.876 -17.150 22.226 1.00 27.78 223 ALA A N 1
ATOM 1635 C CA . ALA A 1 223 ? 45.577 -15.949 22.676 1.00 27.78 223 ALA A CA 1
ATOM 1636 C C . ALA A 1 223 ? 45.108 -14.527 22.298 1.00 27.78 223 ALA A C 1
ATOM 1638 O O . ALA A 1 223 ? 45.052 -14.095 21.152 1.00 27.78 223 ALA A O 1
ATOM 1639 N N . CYS A 1 224 ? 44.958 -13.774 23.386 1.00 24.84 224 CYS A N 1
ATOM 1640 C CA . CYS A 1 224 ? 44.796 -12.340 23.553 1.00 24.84 224 CYS A CA 1
ATOM 1641 C C . CYS A 1 224 ? 46.163 -11.620 23.577 1.00 24.84 224 CYS A C 1
ATOM 1643 O O . CYS A 1 224 ? 47.129 -12.153 24.123 1.00 24.84 224 CYS A O 1
ATOM 1645 N N . SER A 1 225 ? 46.234 -10.369 23.105 1.00 28.78 225 SER A N 1
ATOM 1646 C CA . SER A 1 225 ? 47.314 -9.442 23.478 1.00 28.78 225 SER A CA 1
ATOM 1647 C C . SER A 1 225 ? 46.843 -7.982 23.525 1.00 28.78 225 SER A C 1
ATOM 1649 O O . SER A 1 225 ? 46.847 -7.293 22.509 1.00 28.78 225 SER A O 1
ATOM 1651 N N . ARG A 1 226 ? 46.464 -7.504 24.718 1.00 27.00 226 ARG A N 1
ATOM 1652 C CA . ARG A 1 226 ? 47.122 -6.412 25.480 1.00 27.00 226 ARG A CA 1
ATOM 1653 C C . ARG A 1 226 ? 46.148 -5.706 26.431 1.00 27.00 226 ARG A C 1
ATOM 1655 O O . ARG A 1 226 ? 45.325 -4.891 26.034 1.00 27.00 226 ARG A O 1
ATOM 1662 N N . CYS A 1 227 ? 46.356 -5.974 27.718 1.00 26.08 227 CYS A N 1
ATOM 1663 C CA . CYS A 1 227 ? 45.940 -5.154 28.852 1.00 26.08 227 CYS A CA 1
ATOM 1664 C C . CYS A 1 227 ? 46.661 -3.795 28.879 1.00 26.08 227 CYS A C 1
ATOM 1666 O O . CYS A 1 227 ? 47.864 -3.742 28.614 1.00 26.08 227 CYS A O 1
ATOM 1668 N N . ARG A 1 228 ? 45.997 -2.765 29.424 1.00 26.61 228 ARG A N 1
ATOM 1669 C CA . ARG A 1 228 ? 46.435 -2.115 30.679 1.00 26.61 228 ARG A CA 1
ATOM 1670 C C . ARG A 1 228 ? 45.352 -1.200 31.277 1.00 26.61 228 ARG A C 1
ATOM 1672 O O . ARG A 1 228 ? 45.004 -0.212 30.651 1.00 26.61 228 ARG A O 1
ATOM 1679 N N . ARG A 1 229 ? 45.044 -1.500 32.554 1.00 28.83 229 ARG A N 1
ATOM 1680 C CA . ARG A 1 229 ? 44.738 -0.599 33.695 1.00 28.83 229 ARG A CA 1
ATOM 1681 C C . ARG A 1 229 ? 43.395 0.163 33.648 1.00 28.83 229 ARG A C 1
ATOM 1683 O O . ARG A 1 229 ? 43.039 0.683 32.610 1.00 28.83 229 ARG A O 1
ATOM 1690 N N . THR A 1 230 ? 42.595 0.290 34.712 1.00 28.70 230 THR A N 1
ATOM 1691 C CA . THR A 1 230 ? 42.736 0.026 36.164 1.00 28.70 230 THR A CA 1
ATOM 1692 C C . THR A 1 230 ? 41.357 0.195 36.845 1.00 28.70 230 THR A C 1
ATOM 1694 O O . THR A 1 230 ? 40.466 0.780 36.241 1.00 28.70 230 THR A O 1
ATOM 1697 N N . THR A 1 231 ? 41.261 -0.271 38.102 1.00 31.48 231 THR A N 1
ATOM 1698 C CA . THR A 1 231 ? 40.289 0.042 39.186 1.00 31.48 231 THR A CA 1
ATOM 1699 C C . THR A 1 231 ? 38.872 -0.564 39.168 1.00 31.48 231 THR A C 1
ATOM 1701 O O . THR A 1 231 ? 37.943 -0.019 38.585 1.00 31.48 231 THR A O 1
ATOM 1704 N N . GLU A 1 232 ? 38.751 -1.702 39.870 1.00 29.94 232 GLU A N 1
ATOM 1705 C CA . GLU A 1 232 ? 37.854 -1.995 41.019 1.00 29.94 232 GLU A CA 1
ATOM 1706 C C . GLU A 1 232 ? 36.629 -1.074 41.213 1.00 29.94 232 GLU A C 1
ATOM 1708 O O . GLU A 1 232 ? 36.775 0.116 41.471 1.00 29.94 232 GLU A O 1
ATOM 1713 N N . SER A 1 233 ? 35.386 -1.579 41.203 1.00 32.94 233 SER A N 1
ATOM 1714 C CA . SER A 1 233 ? 34.688 -2.120 42.397 1.00 32.94 233 SER A CA 1
ATOM 1715 C C . SER A 1 233 ? 33.290 -2.695 42.030 1.00 32.94 233 SER A C 1
ATOM 1717 O O . SER A 1 233 ? 32.794 -2.414 40.939 1.00 32.94 233 SER A O 1
ATOM 1719 N N . PRO A 1 234 ? 32.649 -3.527 42.887 1.00 36.66 234 PRO A N 1
ATOM 1720 C CA . PRO A 1 234 ? 31.793 -4.639 42.453 1.00 36.66 234 PRO A CA 1
ATOM 1721 C C . PRO A 1 234 ? 30.274 -4.382 42.376 1.00 36.66 234 PRO A C 1
ATOM 1723 O O . PRO A 1 234 ? 29.699 -3.523 43.038 1.00 36.66 234 PRO A O 1
ATOM 1726 N N . CYS A 1 235 ? 29.636 -5.242 41.579 1.00 30.38 235 CYS A N 1
ATOM 1727 C CA . CYS A 1 235 ? 28.204 -5.364 41.300 1.00 30.38 235 CYS A CA 1
ATOM 1728 C C . CYS A 1 235 ? 27.400 -5.886 42.523 1.00 30.38 235 CYS A C 1
ATOM 1730 O O . CYS A 1 235 ? 27.843 -6.849 43.160 1.00 30.38 235 CYS A O 1
ATOM 1732 N N . PRO A 1 236 ? 26.217 -5.329 42.859 1.00 38.47 236 PRO A N 1
ATOM 1733 C CA . PRO A 1 236 ? 25.400 -5.826 43.963 1.00 38.47 236 PRO A CA 1
ATOM 1734 C C . PRO A 1 236 ? 24.608 -7.092 43.582 1.00 38.47 236 PRO A C 1
ATOM 1736 O O . PRO A 1 236 ? 23.990 -7.181 42.523 1.00 38.47 236 PRO A O 1
ATOM 1739 N N . LYS A 1 237 ? 24.623 -8.077 44.491 1.00 37.97 237 LYS A N 1
ATOM 1740 C CA . LYS A 1 237 ? 23.845 -9.328 44.442 1.00 37.97 237 LYS A CA 1
ATOM 1741 C C . LYS A 1 237 ? 22.332 -9.081 44.622 1.00 37.97 237 LYS A C 1
ATOM 1743 O O . LYS A 1 237 ? 21.952 -8.107 45.271 1.00 37.97 237 LYS A O 1
ATOM 1748 N N . PRO A 1 238 ? 21.468 -9.990 44.128 1.00 33.38 238 PRO A N 1
ATOM 1749 C CA . PRO A 1 238 ? 20.017 -9.836 44.187 1.00 33.38 238 PRO A CA 1
ATOM 1750 C C . PRO A 1 238 ? 19.485 -10.158 45.589 1.00 33.38 238 PRO A C 1
ATOM 1752 O O . PRO A 1 238 ? 19.744 -11.235 46.129 1.00 33.38 238 PRO A O 1
ATOM 1755 N N . THR A 1 239 ? 18.720 -9.240 46.181 1.00 35.72 239 THR A N 1
ATOM 1756 C CA . THR A 1 239 ? 18.025 -9.467 47.452 1.00 35.72 239 THR A CA 1
ATOM 1757 C C . THR A 1 239 ? 16.644 -10.079 47.234 1.00 35.72 239 THR A C 1
ATOM 1759 O O . THR A 1 239 ? 15.872 -9.726 46.344 1.00 35.72 239 THR A O 1
ATOM 1762 N N . SER A 1 240 ? 16.375 -11.068 48.074 1.00 34.66 240 SER A N 1
ATOM 1763 C CA . SER A 1 240 ? 15.214 -11.943 48.105 1.00 34.66 240 SER A CA 1
ATOM 1764 C C . SER A 1 240 ? 13.903 -11.240 48.462 1.00 34.66 240 SER A C 1
ATOM 1766 O O . SER A 1 240 ? 13.846 -10.417 49.374 1.00 34.66 240 SER A O 1
ATOM 1768 N N . ARG A 1 241 ? 12.833 -11.713 47.812 1.00 33.22 241 ARG A N 1
ATOM 1769 C CA . ARG A 1 241 ? 11.413 -11.610 48.185 1.00 33.22 241 ARG A CA 1
ATOM 1770 C C . ARG A 1 241 ? 11.159 -11.574 49.701 1.00 33.22 241 ARG A C 1
ATOM 1772 O O . ARG A 1 241 ? 11.564 -12.490 50.415 1.00 33.22 241 ARG A O 1
ATOM 1779 N N . ARG A 1 242 ? 10.310 -10.638 50.141 1.00 33.00 242 ARG A N 1
ATOM 1780 C CA . ARG A 1 242 ? 9.380 -10.851 51.261 1.00 33.00 242 ARG A CA 1
ATOM 1781 C C . ARG A 1 242 ? 7.986 -10.338 50.920 1.00 33.00 242 ARG A C 1
ATOM 1783 O O . ARG A 1 242 ? 7.804 -9.279 50.334 1.00 33.00 242 ARG A O 1
ATOM 1790 N N . SER A 1 243 ? 7.034 -11.179 51.281 1.00 33.06 243 SER A N 1
ATOM 1791 C CA . SER A 1 243 ? 5.599 -11.115 51.066 1.00 33.06 243 SER A CA 1
ATOM 1792 C C . SER A 1 243 ? 4.919 -10.302 52.172 1.00 33.06 243 SER A C 1
ATOM 1794 O O . SER A 1 243 ? 5.217 -10.527 53.342 1.00 33.06 243 SER A O 1
ATOM 1796 N N . SER A 1 244 ? 3.936 -9.465 51.834 1.00 33.31 244 SER A N 1
ATOM 1797 C CA . SER A 1 244 ? 2.853 -9.077 52.754 1.00 33.31 244 SER A CA 1
ATOM 1798 C C . SER A 1 244 ? 1.655 -8.506 51.983 1.00 33.31 244 SER A C 1
ATOM 1800 O O . SER A 1 244 ? 1.482 -7.302 51.829 1.00 33.31 244 SER A O 1
ATOM 1802 N N . VAL A 1 245 ? 0.785 -9.395 51.496 1.00 36.69 245 VAL A N 1
ATOM 1803 C CA . VAL A 1 245 ? -0.570 -9.022 51.063 1.00 36.69 245 VAL A CA 1
ATOM 1804 C C . VAL A 1 245 ? -1.474 -9.083 52.291 1.00 36.69 245 VAL A C 1
ATOM 1806 O O . VAL A 1 245 ? -1.787 -10.163 52.794 1.00 36.69 245 VAL A O 1
ATOM 1809 N N . ILE A 1 246 ? -1.877 -7.913 52.788 1.00 35.78 246 ILE A N 1
ATOM 1810 C CA . ILE A 1 246 ? -2.892 -7.787 53.833 1.00 35.78 246 ILE A CA 1
ATOM 1811 C C . ILE A 1 246 ? -4.266 -8.055 53.219 1.00 35.78 246 ILE A C 1
ATOM 1813 O O . ILE A 1 246 ? -4.732 -7.388 52.300 1.00 35.78 246 ILE A O 1
ATOM 1817 N N . ARG A 1 247 ? -4.915 -9.069 53.783 1.00 34.31 247 ARG A N 1
ATOM 1818 C CA . ARG A 1 247 ? -6.286 -9.502 53.538 1.00 34.31 247 ARG A CA 1
ATOM 1819 C C . ARG A 1 247 ? -7.215 -8.635 54.402 1.00 34.31 247 ARG A C 1
ATOM 1821 O O . ARG A 1 247 ? -7.117 -8.691 55.624 1.00 34.31 247 ARG A O 1
ATOM 1828 N N . ARG A 1 248 ? -8.178 -7.915 53.818 1.00 36.91 248 ARG A N 1
ATOM 1829 C CA . ARG A 1 248 ? -9.430 -7.566 54.519 1.00 36.91 248 ARG A CA 1
ATOM 1830 C C . ARG A 1 248 ? -10.634 -7.886 53.638 1.00 36.91 248 ARG A C 1
ATOM 1832 O O . ARG A 1 248 ? -10.787 -7.382 52.533 1.00 36.91 248 ARG A O 1
ATOM 1839 N N . ARG A 1 249 ? -11.455 -8.803 54.152 1.00 38.31 249 ARG A N 1
ATOM 1840 C CA . ARG A 1 249 ? -12.750 -9.237 53.622 1.00 38.31 249 ARG A CA 1
ATOM 1841 C C . ARG A 1 249 ? -13.852 -8.270 54.078 1.00 38.31 249 ARG A C 1
ATOM 1843 O O . ARG A 1 249 ? -13.893 -7.928 55.251 1.00 38.31 249 ARG A O 1
ATOM 1850 N N . ARG A 1 250 ? -14.752 -7.979 53.128 1.00 42.44 250 ARG A N 1
ATOM 1851 C CA . ARG A 1 250 ? -16.230 -7.882 53.180 1.00 42.44 250 ARG A CA 1
ATOM 1852 C C . ARG A 1 250 ? -16.916 -7.229 54.391 1.00 42.44 250 ARG A C 1
ATOM 1854 O O . ARG A 1 250 ? -16.827 -7.750 55.495 1.00 42.44 250 ARG A O 1
ATOM 1861 N N . ARG A 1 251 ? -17.863 -6.330 54.086 1.00 40.41 251 ARG A N 1
ATOM 1862 C CA . ARG A 1 251 ? -19.268 -6.448 54.525 1.00 40.41 251 ARG A CA 1
ATOM 1863 C C . ARG A 1 251 ? -20.225 -5.854 53.483 1.00 40.41 251 ARG A C 1
ATOM 1865 O O . ARG A 1 251 ? -19.838 -5.012 52.687 1.00 40.41 251 ARG A O 1
ATOM 1872 N N . SER A 1 252 ? -21.426 -6.418 53.482 1.00 40.03 252 SER A N 1
ATOM 1873 C CA . SER A 1 252 ? -22.554 -6.267 52.562 1.00 40.03 252 SER A CA 1
ATOM 1874 C C . SER A 1 252 ? -23.719 -5.624 53.321 1.00 40.03 252 SER A C 1
ATOM 1876 O O . SER A 1 252 ? -23.933 -6.012 54.468 1.00 40.03 252 SER A O 1
ATOM 1878 N N . SER A 1 253 ? -24.490 -4.758 52.662 1.00 44.16 253 SER A N 1
ATOM 1879 C CA . SER A 1 253 ? -25.896 -4.396 52.956 1.00 44.16 253 SER A CA 1
ATOM 1880 C C . SER A 1 253 ? -26.385 -3.548 51.766 1.00 44.16 253 SER A C 1
ATOM 1882 O O . SER A 1 253 ? -25.747 -2.545 51.467 1.00 44.16 253 SER A O 1
ATOM 1884 N N . ALA A 1 254 ? -27.265 -4.033 50.886 1.00 49.75 254 ALA A N 1
ATOM 1885 C CA . ALA A 1 254 ? -28.726 -4.103 51.030 1.00 49.75 254 ALA A CA 1
ATOM 1886 C C . ALA A 1 254 ? -29.382 -2.718 51.204 1.00 49.75 254 ALA A C 1
ATOM 1888 O O . ALA A 1 254 ? -29.408 -2.191 52.314 1.00 49.75 254 ALA A O 1
ATOM 1889 N N . ASN A 1 255 ? -29.862 -2.151 50.093 1.00 49.16 255 ASN A N 1
ATOM 1890 C CA . ASN A 1 255 ? -31.242 -1.699 49.866 1.00 49.16 255 ASN A CA 1
ATOM 1891 C C . ASN A 1 255 ? -31.448 -1.448 48.367 1.00 49.16 255 ASN A C 1
ATOM 1893 O O . ASN A 1 255 ? -30.455 -1.054 47.712 1.00 49.16 255 ASN A O 1
#

Secondary structure (DSSP, 8-state):
--S--PPPEEEE---GGGHHHHHHHHHHHHHH-TT---SEEEEETHHHHHHHHHHT--S-HHHHHHHHHHHHHH--HHHHS---HHHHHHHHHHHHHHHHTTTSSS-----SS--HHHHHHHHHHS-B-TTSSBHHHHHHHHTTSSSEEEEEEE-TTT--EEEEEEESSPPP-EETTEEEEE----SSTTGGGTTSSS-----------------------------------PPPPPPP---------------

Sequence (255 aa):
MNGDGGALAIVLTGGGARAAYQVGVLRGVARRLPATRLDIITGVSAGAINAIFLASRQAPLADIVEELSRVWGALQLQDILHIESASLLRKAAAWVTKLGSGGSVGPRVRGLVDTKPLRKLLERLYPENSDGEIAGLAESVARCDPKAVAVTTLDYNTGRTVTWVAGCNIETWDRPLRRGVLSKLTSCRSCFRRSNSASTGTATAASVSPPRSLPLCTSAPLACSRCRRTTESPCPKPTSRRSSVIRRRRRSSAN

pLDDT: mean 70.34, std 26.99, range [22.45, 97.88]